Protein AF-A0A1M5E071-F1 (afdb_monomer_lite)

Sequence (212 aa):
MTIYAINSLFKKEFDKSVRIEPLKEEYVRMDYSRAICDKVVLVDEDDGKKKYHIEFQTLNDRAIVIRMIDYGFGIVIDGFDYNNFPKDSEITIEFPSQIVIFLKKGPSIPNELRLNIKMPYTGEKIEYKVPTFKTWEHGLEYYKREELYIMFPLKVIDISEYIEKIKSGKINEEEKKKRLEEAKKELIFLIEEIIEELNKKAIAAVSTYNNV

Structure (mmCIF, N/CA/C/O backbone):
data_AF-A0A1M5E071-F1
#
_entry.id   AF-A0A1M5E071-F1
#
loop_
_atom_site.group_PDB
_atom_site.id
_atom_site.type_symbol
_atom_site.label_atom_id
_atom_site.label_alt_id
_atom_site.label_comp_id
_atom_site.label_asym_id
_atom_site.label_entity_id
_atom_site.label_seq_id
_atom_site.pdbx_PDB_ins_code
_atom_site.Cartn_x
_atom_site.Cartn_y
_atom_site.Cartn_z
_atom_site.occupancy
_atom_site.B_iso_or_equiv
_atom_site.auth_seq_id
_atom_site.auth_comp_id
_atom_site.auth_asym_id
_atom_site.auth_atom_id
_atom_site.pdbx_PDB_model_num
ATOM 1 N N . MET A 1 1 ? 8.200 -5.720 4.036 1.00 75.94 1 MET A N 1
ATOM 2 C CA . MET A 1 1 ? 7.080 -6.096 3.148 1.00 75.94 1 MET A CA 1
ATOM 3 C C . MET A 1 1 ? 7.168 -7.594 2.915 1.00 75.94 1 MET A C 1
ATOM 5 O O . MET A 1 1 ? 8.285 -8.083 2.809 1.00 75.94 1 MET A O 1
ATOM 9 N N . THR A 1 2 ? 6.051 -8.317 2.915 1.00 86.94 2 THR A N 1
ATOM 10 C CA . THR A 1 2 ? 6.020 -9.777 2.702 1.00 86.94 2 THR A CA 1
ATOM 11 C C . THR A 1 2 ? 5.549 -10.104 1.288 1.00 86.94 2 THR A C 1
ATOM 13 O O . THR A 1 2 ? 4.889 -9.278 0.659 1.00 86.94 2 THR A O 1
ATOM 16 N N . ILE A 1 3 ? 5.826 -11.321 0.811 1.00 90.81 3 ILE A N 1
ATOM 17 C CA . ILE A 1 3 ? 5.345 -11.785 -0.500 1.00 90.81 3 ILE A CA 1
ATOM 18 C C . ILE A 1 3 ? 3.823 -11.850 -0.566 1.00 90.81 3 ILE A C 1
ATOM 20 O O . ILE A 1 3 ? 3.234 -11.439 -1.554 1.00 90.81 3 ILE A O 1
ATOM 24 N N . TYR A 1 4 ? 3.182 -12.193 0.548 1.00 90.25 4 TYR A N 1
ATOM 25 C CA . TYR A 1 4 ? 1.735 -12.114 0.725 1.00 90.25 4 TYR A CA 1
ATOM 26 C C . TYR A 1 4 ? 1.164 -10.726 0.441 1.00 90.25 4 TYR A C 1
ATOM 28 O O . TYR A 1 4 ? 0.180 -10.581 -0.281 1.00 90.25 4 TYR A O 1
ATOM 36 N N . ALA A 1 5 ? 1.813 -9.689 0.977 1.00 91.31 5 ALA A N 1
ATOM 37 C CA . ALA A 1 5 ? 1.369 -8.326 0.757 1.00 91.31 5 ALA A CA 1
ATOM 38 C C . ALA A 1 5 ? 1.553 -7.906 -0.705 1.00 91.31 5 ALA A C 1
ATOM 40 O O . ALA A 1 5 ? 0.674 -7.245 -1.250 1.00 91.31 5 ALA A O 1
ATOM 41 N N . ILE A 1 6 ? 2.641 -8.334 -1.354 1.00 94.44 6 ILE A N 1
ATOM 42 C CA . ILE A 1 6 ? 2.838 -8.105 -2.790 1.00 94.44 6 ILE A CA 1
ATOM 43 C C . ILE A 1 6 ? 1.751 -8.812 -3.607 1.00 94.44 6 ILE A C 1
ATOM 45 O O . ILE A 1 6 ? 1.080 -8.162 -4.406 1.00 94.44 6 ILE A O 1
ATOM 49 N N . ASN A 1 7 ? 1.512 -10.099 -3.350 1.00 93.62 7 ASN A N 1
ATOM 50 C CA . ASN A 1 7 ? 0.479 -10.887 -4.016 1.00 93.62 7 ASN A CA 1
ATOM 51 C C . ASN A 1 7 ? -0.899 -10.230 -3.914 1.00 93.62 7 ASN A C 1
ATOM 53 O O . ASN A 1 7 ? -1.552 -9.990 -4.931 1.00 93.62 7 ASN A O 1
ATOM 57 N N . SER A 1 8 ? -1.321 -9.843 -2.710 1.00 93.00 8 SER A N 1
ATOM 58 C CA . SER A 1 8 ? -2.658 -9.274 -2.536 1.00 93.00 8 SER A CA 1
ATOM 59 C C . SER A 1 8 ? -2.799 -7.840 -3.070 1.00 93.00 8 SER A C 1
ATOM 61 O O . SER A 1 8 ? -3.827 -7.517 -3.683 1.00 93.00 8 SER A O 1
ATOM 63 N N . LEU A 1 9 ? -1.789 -6.977 -2.881 1.00 94.94 9 LEU A N 1
ATOM 64 C CA . LEU A 1 9 ? -1.837 -5.579 -3.337 1.00 94.94 9 LEU A CA 1
ATOM 65 C C . LEU A 1 9 ? -1.716 -5.463 -4.858 1.00 94.94 9 LEU A C 1
ATOM 67 O O . LEU A 1 9 ? -2.460 -4.698 -5.468 1.00 94.94 9 LEU A O 1
ATOM 71 N N . PHE A 1 10 ? -0.824 -6.240 -5.471 1.00 95.12 10 PHE A N 1
ATOM 72 C CA . PHE A 1 10 ? -0.527 -6.162 -6.904 1.00 95.12 10 PHE A CA 1
ATOM 73 C C . PHE A 1 10 ? -1.205 -7.253 -7.737 1.00 95.12 10 PHE A C 1
ATOM 75 O O . PHE A 1 10 ? -0.964 -7.327 -8.939 1.00 95.12 10 PHE A O 1
ATOM 82 N N . LYS A 1 11 ? -2.064 -8.075 -7.117 1.00 93.62 11 LYS A N 1
ATOM 83 C CA . LYS A 1 11 ? -2.792 -9.181 -7.767 1.00 93.62 11 LYS A CA 1
ATOM 84 C C . LYS A 1 11 ? -1.838 -10.157 -8.461 1.00 93.62 11 LYS A C 1
ATOM 86 O O . LYS A 1 11 ? -1.971 -10.450 -9.645 1.00 93.62 11 LYS A O 1
ATOM 91 N N . LYS A 1 12 ? -0.853 -10.621 -7.691 1.00 93.62 12 LYS A N 1
ATOM 92 C CA . LYS A 1 12 ? 0.159 -11.610 -8.085 1.00 93.62 12 LYS A CA 1
ATOM 93 C C . LYS A 1 12 ? -0.040 -12.910 -7.306 1.00 93.62 12 LYS A C 1
ATOM 95 O O . LYS A 1 12 ? -0.707 -12.920 -6.274 1.00 93.62 12 LYS A O 1
ATOM 100 N N . GLU A 1 13 ? 0.561 -13.988 -7.794 1.00 92.56 13 GLU A N 1
ATOM 101 C CA . GLU A 1 13 ? 0.459 -15.337 -7.218 1.00 92.56 13 GLU A CA 1
ATOM 102 C C . GLU A 1 13 ? 1.850 -15.962 -7.034 1.00 92.56 13 GLU A C 1
ATOM 104 O O . GLU A 1 13 ? 2.080 -17.125 -7.348 1.00 92.56 13 GLU A O 1
ATOM 109 N N . PHE A 1 14 ? 2.812 -15.171 -6.553 1.00 92.81 14 PHE A N 1
ATOM 110 C CA . PHE A 1 14 ? 4.166 -15.657 -6.304 1.00 92.81 14 PHE A CA 1
ATOM 111 C C . PHE A 1 14 ? 4.195 -16.730 -5.218 1.00 92.81 14 PHE A C 1
ATOM 113 O O . PHE A 1 14 ? 3.468 -16.632 -4.222 1.00 92.81 14 PHE A O 1
ATOM 120 N N . ASP A 1 15 ? 5.098 -17.700 -5.376 1.00 90.75 15 ASP A N 1
ATOM 121 C CA . ASP A 1 15 ? 5.364 -18.694 -4.342 1.00 90.75 15 ASP A CA 1
ATOM 122 C C . ASP A 1 15 ? 5.898 -18.031 -3.060 1.00 90.75 15 ASP A C 1
ATOM 124 O O . ASP A 1 15 ? 6.585 -17.005 -3.080 1.00 90.75 15 ASP A O 1
ATOM 128 N N . LYS A 1 16 ? 5.601 -18.646 -1.913 1.00 85.06 16 LYS A N 1
ATOM 129 C CA . LYS A 1 16 ? 6.029 -18.179 -0.591 1.00 85.06 16 LYS A CA 1
ATOM 130 C C . LYS A 1 16 ? 7.558 -18.149 -0.441 1.00 85.06 16 LYS A C 1
ATOM 132 O O . LYS A 1 16 ? 8.052 -17.399 0.402 1.00 85.06 16 LYS A O 1
ATOM 137 N N . SER A 1 17 ? 8.293 -18.939 -1.229 1.00 86.50 17 SER A N 1
ATOM 138 C CA . SER A 1 17 ? 9.757 -18.987 -1.241 1.00 86.50 17 SER A CA 1
ATOM 139 C C . SER A 1 17 ? 10.410 -17.907 -2.102 1.00 86.50 17 SER A C 1
ATOM 141 O O . SER A 1 17 ? 11.637 -17.789 -2.076 1.00 86.50 17 SER A O 1
ATOM 143 N N . VAL A 1 18 ? 9.636 -17.145 -2.886 1.00 92.38 18 VAL A N 1
ATOM 144 C CA . VAL A 1 18 ? 10.190 -16.097 -3.750 1.00 92.38 18 VAL A CA 1
ATOM 145 C C . VAL A 1 18 ? 10.929 -15.062 -2.906 1.00 92.38 18 VAL A C 1
ATOM 147 O O . VAL A 1 18 ? 10.436 -14.566 -1.887 1.00 92.38 18 VAL A O 1
ATOM 150 N N . ARG A 1 19 ? 12.147 -14.734 -3.342 1.00 89.62 19 ARG A N 1
ATOM 151 C CA . ARG A 1 19 ? 13.001 -13.778 -2.648 1.00 89.62 19 ARG A CA 1
ATOM 152 C C . ARG A 1 19 ? 12.474 -12.360 -2.848 1.00 89.62 19 ARG A C 1
ATOM 154 O O . ARG A 1 19 ? 12.207 -11.928 -3.966 1.00 89.62 19 ARG A O 1
ATOM 161 N N . ILE A 1 20 ? 12.402 -11.625 -1.740 1.00 92.88 20 ILE A N 1
ATOM 162 C CA . ILE A 1 20 ? 12.129 -10.189 -1.721 1.00 92.88 20 ILE A CA 1
ATOM 163 C C . ILE A 1 20 ? 13.348 -9.473 -1.171 1.00 92.88 20 ILE A C 1
ATOM 165 O O . ILE A 1 20 ? 13.792 -9.744 -0.054 1.00 92.88 20 ILE A O 1
ATOM 169 N N . GLU A 1 21 ? 13.856 -8.521 -1.938 1.00 93.25 21 GLU A N 1
ATOM 170 C CA . GLU A 1 21 ? 14.956 -7.659 -1.537 1.00 93.25 21 GLU A CA 1
ATOM 171 C C . GLU A 1 21 ? 14.442 -6.228 -1.314 1.00 93.25 21 GLU A C 1
ATOM 173 O O . GLU A 1 21 ? 13.882 -5.623 -2.230 1.00 93.25 21 GLU A O 1
ATOM 178 N N . PRO A 1 22 ? 14.584 -5.662 -0.103 1.00 91.88 22 PRO A N 1
ATOM 179 C CA . PRO A 1 22 ? 14.306 -4.250 0.128 1.00 91.88 22 PRO A CA 1
ATOM 180 C C . PRO A 1 22 ? 15.277 -3.377 -0.671 1.00 91.88 22 PRO A C 1
ATOM 182 O O . PRO A 1 22 ? 16.485 -3.595 -0.611 1.00 91.88 22 PRO A O 1
ATOM 185 N N . LEU A 1 23 ? 14.756 -2.371 -1.372 1.00 90.94 23 LEU A N 1
ATOM 186 C CA . LEU A 1 23 ? 15.573 -1.377 -2.069 1.00 90.94 23 LEU A CA 1
ATOM 187 C C . LEU A 1 23 ? 15.639 -0.066 -1.276 1.00 90.94 23 LEU A C 1
ATOM 189 O O . LEU A 1 23 ? 14.927 0.114 -0.287 1.00 90.94 23 LEU A O 1
ATOM 193 N N . LYS A 1 24 ? 16.520 0.845 -1.706 1.00 86.12 24 LYS A N 1
ATOM 194 C CA . LYS A 1 24 ? 16.603 2.198 -1.144 1.00 86.12 24 LYS A CA 1
ATOM 195 C C . LYS A 1 24 ? 15.303 2.960 -1.400 1.00 86.12 24 LYS A C 1
ATOM 197 O O . LYS A 1 24 ? 14.701 2.840 -2.462 1.00 86.12 24 LYS A O 1
ATOM 202 N N . GLU A 1 25 ? 14.910 3.743 -0.407 1.00 88.69 25 GLU A N 1
ATOM 203 C CA . GLU A 1 25 ? 13.682 4.545 -0.403 1.00 88.69 25 GLU A CA 1
ATOM 204 C C . GLU A 1 25 ? 13.970 6.037 -0.656 1.00 88.69 25 GLU A C 1
ATOM 206 O O . GLU A 1 25 ? 13.094 6.766 -1.115 1.00 88.69 25 GLU A O 1
ATOM 211 N N . GLU A 1 26 ? 15.207 6.480 -0.399 1.00 85.88 26 GLU A N 1
ATOM 212 C CA . GLU A 1 26 ? 15.707 7.822 -0.709 1.00 85.88 26 GLU A CA 1
ATOM 213 C C . GLU A 1 26 ? 16.394 7.830 -2.076 1.00 85.88 26 GLU A C 1
ATOM 215 O O . GLU A 1 26 ? 17.296 7.025 -2.322 1.00 85.88 26 GLU A O 1
ATOM 220 N N . TYR A 1 27 ? 16.012 8.783 -2.920 1.00 79.62 27 TYR A N 1
ATOM 221 C CA . TYR A 1 27 ? 16.633 9.021 -4.217 1.00 79.62 27 TYR A CA 1
ATOM 222 C C . TYR A 1 27 ? 16.719 10.526 -4.512 1.00 79.62 27 TYR A C 1
ATOM 224 O O . TYR A 1 27 ? 16.069 11.365 -3.873 1.00 79.62 27 TYR A O 1
ATOM 232 N N . VAL A 1 28 ? 17.572 10.879 -5.472 1.00 75.56 28 VAL A N 1
ATOM 233 C CA . VAL A 1 28 ? 17.792 12.267 -5.892 1.00 75.56 28 VAL A CA 1
ATOM 234 C C . VAL A 1 28 ? 16.926 12.552 -7.113 1.00 75.56 28 VAL A C 1
ATOM 236 O O . VAL A 1 28 ? 17.027 11.873 -8.133 1.00 75.56 28 VAL A O 1
ATOM 239 N N . ARG A 1 29 ? 16.062 13.561 -7.011 1.00 72.88 29 ARG A N 1
ATOM 240 C CA . ARG A 1 29 ? 15.244 14.038 -8.127 1.00 72.88 29 ARG A CA 1
ATOM 241 C C . ARG A 1 29 ? 16.095 14.761 -9.167 1.00 72.88 29 ARG A C 1
ATOM 243 O O . ARG A 1 29 ? 17.205 15.214 -8.895 1.00 72.88 29 ARG A O 1
ATOM 250 N N . MET A 1 30 ? 15.519 14.960 -10.352 1.00 68.00 30 MET A N 1
ATOM 251 C CA . MET A 1 30 ? 16.168 15.705 -11.439 1.00 68.00 30 MET A CA 1
ATOM 252 C C . MET A 1 30 ? 16.500 17.162 -11.072 1.00 68.00 30 MET A C 1
ATOM 254 O O . MET A 1 30 ? 17.415 17.742 -11.649 1.00 68.00 30 MET A O 1
ATOM 258 N N . ASP A 1 31 ? 15.781 17.756 -10.117 1.00 75.19 31 ASP A N 1
ATOM 259 C CA . ASP A 1 31 ? 16.042 19.103 -9.594 1.00 75.19 31 ASP A CA 1
ATOM 260 C C . ASP A 1 31 ? 17.049 19.119 -8.424 1.00 75.19 31 ASP A C 1
ATOM 262 O O . ASP A 1 31 ? 17.181 20.130 -7.737 1.00 75.19 31 ASP A O 1
ATOM 266 N N . TYR A 1 32 ? 17.761 18.008 -8.194 1.00 76.31 32 TYR A N 1
ATOM 267 C CA . TYR A 1 32 ? 18.702 17.780 -7.089 1.00 76.31 32 TYR A CA 1
ATOM 268 C C . TYR A 1 32 ? 18.081 17.796 -5.688 1.00 76.31 32 TYR A C 1
ATOM 270 O O . TYR A 1 32 ? 18.803 17.678 -4.692 1.00 76.31 32 TYR A O 1
ATOM 278 N N . SER A 1 33 ? 16.754 17.903 -5.578 1.00 81.88 33 SER A N 1
ATOM 279 C CA . SER A 1 33 ? 16.077 17.685 -4.306 1.00 81.88 33 SER A CA 1
ATOM 280 C C . SER A 1 33 ? 16.062 16.195 -3.955 1.00 81.88 33 SER A C 1
ATOM 282 O O . SER A 1 33 ? 16.188 15.320 -4.812 1.00 81.88 33 SER A O 1
ATOM 284 N N . ARG A 1 34 ? 15.940 15.890 -2.664 1.00 82.12 34 ARG A N 1
ATOM 285 C CA . ARG A 1 34 ? 15.795 14.512 -2.187 1.00 82.12 34 ARG A CA 1
ATOM 286 C C . ARG A 1 34 ? 14.324 14.173 -2.092 1.00 82.12 34 ARG A C 1
ATOM 288 O O . ARG A 1 34 ? 13.537 14.969 -1.575 1.00 82.12 34 ARG A O 1
ATOM 295 N N . ALA A 1 35 ? 13.979 12.979 -2.535 1.00 81.00 35 ALA A N 1
ATOM 296 C CA . ALA A 1 35 ? 12.672 12.403 -2.311 1.00 81.00 35 ALA A CA 1
ATOM 297 C C . ALA A 1 35 ? 12.817 11.083 -1.569 1.00 81.00 35 ALA A C 1
ATOM 299 O O . ALA A 1 35 ? 13.769 10.335 -1.777 1.00 81.00 35 ALA A O 1
ATOM 300 N N . ILE A 1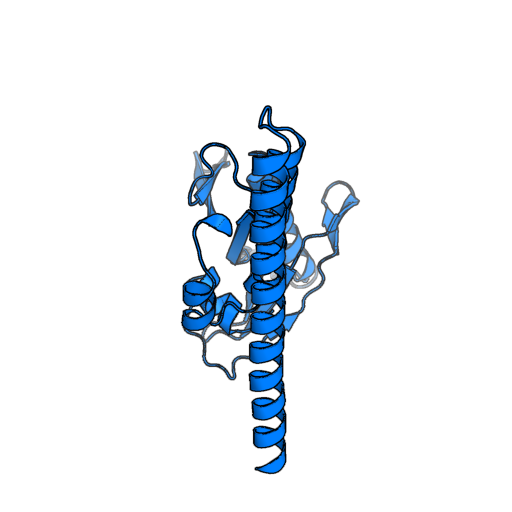 36 ? 11.873 10.846 -0.668 1.00 84.81 36 ILE A N 1
ATOM 301 C CA . ILE A 1 36 ? 11.764 9.617 0.100 1.00 84.81 36 ILE A CA 1
ATOM 302 C C . ILE A 1 36 ? 10.386 9.062 -0.226 1.00 84.81 36 ILE A C 1
ATOM 304 O O . ILE A 1 36 ? 9.382 9.754 -0.042 1.00 84.81 36 ILE A O 1
ATOM 308 N N . CYS A 1 37 ? 10.365 7.855 -0.771 1.00 89.69 37 CYS A N 1
ATOM 309 C CA . CYS A 1 37 ? 9.149 7.075 -0.953 1.00 89.69 37 CYS A CA 1
ATOM 310 C C . CYS A 1 37 ? 8.972 6.104 0.215 1.00 89.69 37 CYS A C 1
ATOM 312 O O . CYS A 1 37 ? 9.926 5.837 0.946 1.00 89.69 37 CYS A O 1
ATOM 314 N N . ASP A 1 38 ? 7.766 5.574 0.407 1.00 92.00 38 ASP A N 1
ATOM 315 C CA . ASP A 1 38 ? 7.517 4.765 1.601 1.00 92.00 38 ASP A CA 1
ATOM 316 C C . ASP A 1 38 ? 8.102 3.356 1.517 1.00 92.00 38 ASP A C 1
ATOM 318 O O . ASP A 1 38 ? 8.761 2.898 2.455 1.00 92.00 38 ASP A O 1
ATOM 322 N N . LYS A 1 39 ? 7.846 2.618 0.425 1.00 94.00 39 LYS A N 1
ATOM 323 C CA . LYS A 1 39 ? 8.433 1.284 0.285 1.00 94.00 39 LYS A CA 1
ATOM 324 C C . LYS A 1 39 ? 8.724 0.862 -1.139 1.00 94.00 39 LYS A C 1
ATOM 326 O O . LYS A 1 39 ? 7.823 0.802 -1.970 1.00 94.00 39 LYS A O 1
ATOM 331 N N . VAL A 1 40 ? 9.955 0.403 -1.360 1.00 94.31 40 VAL A N 1
ATOM 332 C CA . VAL A 1 40 ? 10.383 -0.232 -2.610 1.00 94.31 40 VAL A CA 1
ATOM 333 C C . VAL A 1 40 ? 10.968 -1.611 -2.330 1.00 94.31 40 VAL A C 1
ATOM 335 O O . VAL A 1 40 ? 11.762 -1.795 -1.402 1.00 94.31 40 VAL A O 1
ATOM 338 N N . VAL A 1 41 ? 10.570 -2.597 -3.131 1.00 94.75 41 VAL A N 1
ATOM 339 C CA . VAL A 1 41 ? 11.148 -3.944 -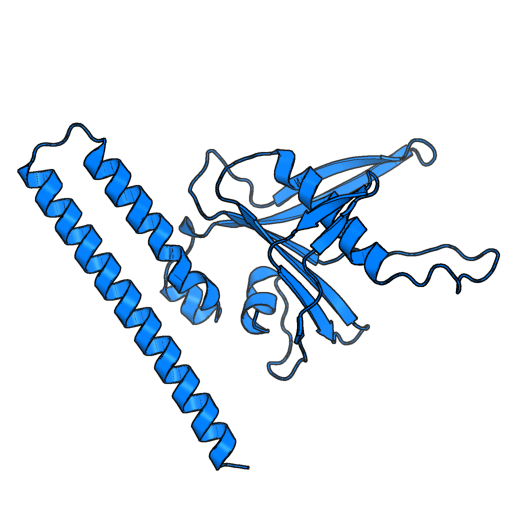3.097 1.00 94.75 41 VAL A CA 1
ATOM 340 C C . VAL A 1 41 ? 11.416 -4.472 -4.499 1.00 94.75 41 VAL A C 1
ATOM 342 O O . VAL A 1 41 ? 10.736 -4.103 -5.454 1.00 94.75 41 VAL A O 1
ATOM 345 N N . LEU A 1 42 ? 12.398 -5.357 -4.602 1.00 94.38 42 LEU A N 1
ATOM 346 C CA . LEU A 1 42 ? 12.699 -6.156 -5.778 1.00 94.38 42 LEU A CA 1
ATOM 347 C C . LEU A 1 42 ? 12.223 -7.589 -5.531 1.00 94.38 42 LEU A C 1
ATOM 349 O O . LEU A 1 42 ? 12.488 -8.147 -4.463 1.00 94.38 42 LEU A O 1
ATOM 353 N N . VAL A 1 43 ? 11.513 -8.161 -6.497 1.00 95.00 43 VAL A N 1
ATOM 354 C CA . VAL A 1 43 ? 10.971 -9.523 -6.444 1.00 95.00 43 VAL A CA 1
ATOM 355 C C . VAL A 1 43 ? 11.508 -10.299 -7.641 1.00 95.00 43 VAL A C 1
ATOM 357 O O . VAL A 1 43 ? 11.493 -9.782 -8.759 1.00 95.00 43 VAL A O 1
ATOM 360 N N . ASP A 1 44 ? 12.002 -11.512 -7.401 1.00 91.88 44 ASP A N 1
ATOM 361 C CA . ASP A 1 44 ? 12.446 -12.418 -8.463 1.00 91.88 44 ASP A CA 1
ATOM 362 C C . ASP A 1 44 ? 11.203 -13.060 -9.125 1.00 91.88 44 ASP A C 1
ATOM 364 O O . ASP A 1 44 ? 10.512 -13.861 -8.497 1.00 91.88 44 ASP A O 1
ATOM 368 N N . GLU A 1 45 ? 10.892 -12.681 -10.369 1.00 88.12 45 GLU A N 1
ATOM 369 C CA . GLU A 1 45 ? 9.839 -13.279 -11.208 1.00 88.12 45 GLU A CA 1
ATOM 370 C C . GLU A 1 45 ? 10.449 -14.204 -12.278 1.00 88.12 45 GLU A C 1
ATOM 372 O O . GLU A 1 45 ? 11.654 -14.166 -12.540 1.00 88.12 45 GLU A O 1
ATOM 377 N N . ASP A 1 46 ? 9.609 -15.016 -12.931 1.00 84.19 46 ASP A N 1
ATOM 378 C CA . ASP A 1 46 ? 10.034 -15.960 -13.979 1.00 84.19 46 ASP A CA 1
ATOM 379 C C . ASP A 1 46 ? 10.737 -15.272 -15.165 1.00 84.19 46 ASP A C 1
ATOM 381 O O . ASP A 1 46 ? 11.622 -15.853 -15.794 1.00 84.19 46 ASP A O 1
ATOM 385 N N . ASP A 1 47 ? 10.357 -14.028 -15.469 1.00 83.75 47 ASP A N 1
ATOM 386 C CA . ASP A 1 47 ? 10.898 -13.215 -16.563 1.00 83.75 47 ASP A CA 1
ATOM 387 C C . ASP A 1 47 ? 11.979 -12.216 -16.114 1.00 83.75 47 ASP A C 1
ATOM 389 O O . ASP A 1 47 ? 12.461 -11.415 -16.918 1.00 83.75 47 ASP A O 1
ATOM 393 N N . GLY A 1 48 ? 12.407 -12.289 -14.852 1.00 86.69 48 GLY A N 1
ATOM 394 C CA . GLY A 1 48 ? 13.459 -11.450 -14.294 1.00 86.69 48 GLY A CA 1
ATOM 395 C C . GLY A 1 48 ? 13.044 -10.751 -13.006 1.00 86.69 48 GLY A C 1
ATOM 396 O O . GLY A 1 48 ? 12.034 -11.052 -12.381 1.00 86.69 48 GLY A O 1
ATOM 397 N N . LYS A 1 49 ? 13.868 -9.802 -12.562 1.00 90.50 49 LYS A N 1
ATOM 398 C CA . LYS A 1 49 ? 13.619 -9.098 -11.304 1.00 90.50 49 LYS A CA 1
ATOM 399 C C . LYS A 1 49 ? 12.756 -7.867 -11.533 1.00 90.50 49 LYS A C 1
ATOM 401 O O . LYS A 1 49 ? 13.196 -6.941 -12.213 1.00 90.50 49 LYS A O 1
ATOM 406 N N . LYS A 1 50 ? 11.589 -7.804 -10.892 1.00 92.88 50 LYS A N 1
ATOM 407 C CA . LYS A 1 50 ? 10.680 -6.655 -10.995 1.00 92.88 50 LYS A CA 1
ATOM 408 C C . LYS A 1 50 ? 10.624 -5.839 -9.719 1.00 92.88 50 LYS A C 1
ATOM 410 O O . LYS A 1 50 ? 10.685 -6.358 -8.603 1.00 92.88 50 LYS A O 1
ATOM 415 N N . LYS A 1 51 ? 10.512 -4.525 -9.896 1.00 94.19 51 LYS A N 1
ATOM 416 C CA . LYS A 1 51 ? 10.433 -3.557 -8.801 1.00 94.19 51 LYS A CA 1
ATOM 417 C C . LYS A 1 51 ? 8.973 -3.273 -8.458 1.00 94.19 51 LYS A C 1
ATOM 419 O O . LYS A 1 51 ? 8.147 -3.053 -9.342 1.00 94.19 51 LYS A O 1
ATOM 424 N N . TYR A 1 52 ? 8.683 -3.219 -7.167 1.00 96.25 52 TYR A N 1
ATOM 425 C CA . TYR A 1 52 ? 7.373 -2.913 -6.610 1.00 96.25 52 TYR A CA 1
ATOM 426 C C . TYR A 1 52 ? 7.476 -1.727 -5.665 1.00 96.25 52 TYR A C 1
ATOM 428 O O . TYR A 1 52 ? 8.383 -1.673 -4.834 1.00 96.25 52 TYR A O 1
ATOM 436 N N . HIS A 1 53 ? 6.534 -0.798 -5.777 1.00 96.19 53 HIS A N 1
ATOM 437 C CA . HIS A 1 53 ? 6.509 0.441 -5.014 1.00 96.19 53 HIS A CA 1
ATOM 438 C C . HIS A 1 53 ? 5.152 0.652 -4.339 1.00 96.19 53 HIS A C 1
ATOM 440 O O . HIS A 1 53 ? 4.105 0.610 -4.985 1.00 96.19 53 HIS A O 1
ATOM 446 N N . ILE A 1 54 ? 5.175 0.898 -3.035 1.00 95.88 54 ILE A N 1
ATOM 447 C CA . ILE A 1 54 ? 4.000 1.199 -2.223 1.00 95.88 54 ILE A CA 1
ATOM 448 C C . ILE A 1 54 ? 4.202 2.577 -1.607 1.00 95.88 54 ILE A C 1
ATOM 450 O O . ILE A 1 54 ? 5.220 2.807 -0.961 1.00 95.88 54 ILE A O 1
ATOM 454 N N . GLU A 1 55 ? 3.203 3.439 -1.767 1.00 95.38 55 GLU A N 1
ATOM 455 C CA . GLU A 1 55 ? 3.147 4.766 -1.153 1.00 95.38 55 GLU A CA 1
ATOM 456 C C . GLU A 1 55 ? 1.884 4.874 -0.292 1.00 95.38 55 GLU A C 1
ATOM 458 O O . GLU A 1 55 ? 0.782 4.547 -0.736 1.00 95.38 55 GLU A O 1
ATOM 463 N N . PHE A 1 56 ? 2.022 5.337 0.940 1.00 93.25 56 PHE A N 1
ATOM 464 C CA . PHE A 1 56 ? 0.932 5.635 1.853 1.00 93.25 56 PHE A CA 1
ATOM 465 C C . PHE A 1 56 ? 0.508 7.094 1.720 1.00 93.25 56 PHE A C 1
ATOM 467 O O . PHE A 1 56 ? 1.310 8.019 1.638 1.00 93.25 56 PHE A O 1
ATOM 474 N N . GLN A 1 57 ? -0.799 7.321 1.764 1.00 91.31 57 GLN A N 1
ATOM 475 C CA . GLN A 1 57 ? -1.365 8.651 1.629 1.00 91.31 57 GLN A CA 1
ATOM 476 C C . GLN A 1 57 ? -2.457 8.890 2.673 1.00 91.31 57 GLN A C 1
ATOM 478 O O . GLN A 1 57 ? -3.432 8.145 2.787 1.00 91.31 57 GLN A O 1
ATOM 483 N N . THR A 1 58 ? -2.316 9.973 3.437 1.00 84.19 58 THR A N 1
ATOM 484 C CA . THR A 1 58 ? -3.315 10.396 4.432 1.00 84.19 58 THR A CA 1
ATOM 485 C C . THR A 1 58 ? -4.293 11.429 3.878 1.00 84.19 58 THR A C 1
ATOM 487 O O . THR A 1 58 ? -5.479 11.370 4.182 1.00 84.19 58 THR A O 1
ATOM 490 N N . LEU A 1 59 ? -3.838 12.378 3.057 1.00 78.62 59 LEU A N 1
ATOM 491 C CA . LEU A 1 59 ? -4.695 13.413 2.468 1.00 78.62 59 LEU A CA 1
ATOM 492 C C . LEU A 1 59 ? -5.157 13.003 1.069 1.00 78.62 59 LEU A C 1
ATOM 494 O O . LEU A 1 59 ? -4.375 12.470 0.294 1.00 78.62 59 LEU A O 1
ATOM 498 N N . ASN A 1 60 ? -6.395 13.299 0.681 1.00 72.69 60 ASN A N 1
ATOM 499 C CA . ASN A 1 60 ? -6.821 13.091 -0.706 1.00 72.69 60 ASN A CA 1
ATOM 500 C C . ASN A 1 60 ? -6.267 14.195 -1.627 1.00 72.69 60 ASN A C 1
ATOM 502 O O . ASN A 1 60 ? -7.002 15.069 -2.088 1.00 72.69 60 ASN A O 1
ATOM 506 N N . ASP A 1 61 ? -4.954 14.178 -1.838 1.00 78.56 61 ASP A N 1
ATOM 507 C CA . ASP A 1 61 ? -4.251 15.068 -2.749 1.00 78.56 61 ASP A CA 1
ATOM 508 C C . ASP A 1 61 ? -4.149 14.407 -4.125 1.00 78.56 61 ASP A C 1
ATOM 510 O O . ASP A 1 61 ? -3.461 13.403 -4.299 1.00 78.56 61 ASP A O 1
ATOM 514 N N . ARG A 1 62 ? -4.823 14.986 -5.123 1.00 72.44 62 ARG A N 1
ATOM 515 C CA . ARG A 1 62 ? -4.801 14.484 -6.506 1.00 72.44 62 ARG A CA 1
ATOM 516 C C . ARG A 1 62 ? -3.418 14.585 -7.153 1.00 72.44 62 ARG A C 1
ATOM 518 O O . ARG A 1 62 ? -3.173 13.876 -8.127 1.00 72.44 62 ARG A O 1
ATOM 525 N N . ALA A 1 63 ? -2.514 15.409 -6.619 1.00 85.81 63 ALA A N 1
ATOM 526 C CA . ALA A 1 63 ? -1.137 15.501 -7.095 1.00 85.81 63 ALA A CA 1
ATOM 527 C C . ALA A 1 63 ? -0.293 14.263 -6.744 1.00 85.81 63 ALA A C 1
ATOM 529 O O . ALA A 1 63 ? 0.805 14.115 -7.277 1.00 85.81 63 ALA A O 1
ATOM 530 N N . ILE A 1 64 ? -0.801 13.333 -5.921 1.00 90.81 64 ILE A N 1
ATOM 531 C CA . ILE A 1 64 ? -0.110 12.073 -5.610 1.00 90.81 64 ILE A CA 1
ATOM 532 C C . ILE A 1 64 ? 0.319 11.316 -6.873 1.00 90.81 64 ILE A C 1
ATOM 534 O O . ILE A 1 64 ? 1.423 10.796 -6.909 1.00 90.81 64 ILE A O 1
ATOM 538 N N . VAL A 1 65 ? -0.479 11.321 -7.950 1.00 93.62 65 VAL A N 1
ATOM 539 C CA . VAL A 1 65 ? -0.118 10.626 -9.200 1.00 93.62 65 VAL A CA 1
ATOM 540 C C . VAL A 1 65 ? 1.132 11.214 -9.867 1.00 93.62 65 VAL A C 1
ATOM 542 O O . VAL A 1 65 ? 1.877 10.483 -10.513 1.00 93.62 65 VAL A O 1
ATOM 545 N N . ILE A 1 66 ? 1.390 12.514 -9.674 1.00 92.12 66 ILE A N 1
ATOM 546 C CA . ILE A 1 66 ? 2.602 13.188 -10.157 1.00 92.12 66 ILE A CA 1
ATOM 547 C C . ILE A 1 66 ? 3.811 12.725 -9.338 1.00 92.12 66 ILE A C 1
ATOM 549 O O . ILE A 1 66 ? 4.868 12.461 -9.902 1.00 92.12 66 ILE A O 1
ATOM 553 N N . ARG A 1 67 ? 3.646 12.558 -8.018 1.00 90.88 67 ARG A N 1
ATOM 554 C CA . A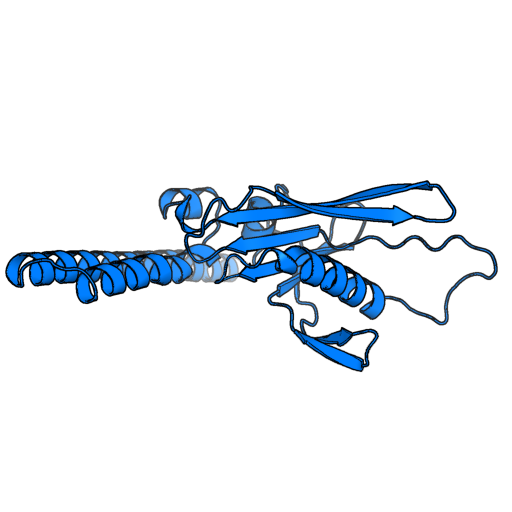RG A 1 67 ? 4.685 11.945 -7.180 1.00 90.88 67 ARG A CA 1
ATOM 555 C C . ARG A 1 67 ? 4.944 10.503 -7.601 1.00 90.88 67 ARG A C 1
ATOM 557 O O . ARG A 1 67 ? 6.088 10.150 -7.818 1.00 90.88 67 ARG A O 1
ATOM 564 N N . MET A 1 68 ? 3.908 9.698 -7.828 1.00 94.50 68 MET A N 1
ATOM 565 C CA . MET A 1 68 ? 4.082 8.293 -8.216 1.00 94.5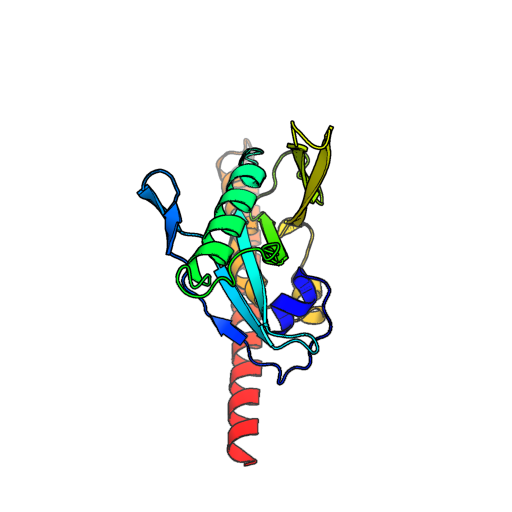0 68 MET A CA 1
ATOM 566 C C . MET A 1 68 ? 4.917 8.121 -9.491 1.00 94.50 68 MET A C 1
ATOM 568 O O . MET A 1 68 ? 5.803 7.265 -9.515 1.00 94.50 68 MET A O 1
ATOM 572 N N . ILE A 1 69 ? 4.689 8.949 -10.518 1.00 93.56 69 ILE A N 1
ATOM 573 C CA . ILE A 1 69 ? 5.496 8.881 -11.742 1.00 93.56 69 ILE A CA 1
ATOM 574 C C . ILE A 1 69 ? 6.937 9.362 -11.522 1.00 93.56 69 ILE A C 1
ATOM 576 O O . ILE A 1 69 ? 7.861 8.720 -12.014 1.00 93.56 69 ILE A O 1
ATOM 580 N N . ASP A 1 70 ? 7.144 10.431 -10.747 1.00 91.25 70 ASP A N 1
ATOM 581 C CA . ASP A 1 70 ? 8.480 10.915 -10.362 1.00 91.25 70 ASP A CA 1
ATOM 582 C C . ASP A 1 70 ? 9.261 9.841 -9.588 1.00 91.25 70 ASP A C 1
ATOM 584 O O . ASP A 1 70 ? 10.412 9.539 -9.898 1.00 91.25 70 ASP A O 1
ATOM 588 N N . TYR A 1 71 ? 8.590 9.186 -8.641 1.00 92.00 71 TYR A N 1
ATOM 589 C CA . TYR A 1 71 ? 9.139 8.104 -7.829 1.00 92.00 71 TYR A CA 1
ATOM 590 C C . TYR A 1 71 ? 9.501 6.918 -8.725 1.00 92.00 71 TYR A C 1
ATOM 592 O O . TYR A 1 71 ? 10.578 6.343 -8.597 1.00 92.00 71 TYR A O 1
ATOM 600 N N . GLY A 1 72 ? 8.630 6.579 -9.682 1.00 92.38 72 GLY A N 1
ATOM 601 C CA . GLY A 1 72 ? 8.879 5.513 -10.647 1.00 92.38 72 GLY A CA 1
ATOM 602 C C . GLY A 1 72 ? 10.134 5.758 -11.486 1.00 92.38 72 GLY A C 1
ATOM 603 O O . GLY A 1 72 ? 10.960 4.855 -11.605 1.00 92.38 72 GLY A O 1
ATOM 604 N N . PHE A 1 73 ? 10.332 6.983 -11.985 1.00 90.00 73 PHE A N 1
ATOM 605 C CA . PHE A 1 73 ? 11.560 7.346 -12.699 1.00 90.00 73 PHE A CA 1
ATOM 606 C C . PHE A 1 73 ? 12.800 7.261 -11.809 1.00 90.00 73 PHE A C 1
ATOM 608 O O . PHE A 1 73 ? 13.787 6.664 -12.233 1.00 90.00 73 PHE A O 1
ATOM 615 N N . GLY A 1 74 ? 12.748 7.792 -10.582 1.00 87.50 74 GLY A N 1
ATOM 616 C CA . GLY A 1 74 ? 13.858 7.689 -9.627 1.00 87.50 74 GLY A CA 1
ATOM 617 C C . GLY A 1 74 ? 14.256 6.234 -9.358 1.00 87.50 74 GLY A C 1
ATOM 618 O O . GLY A 1 74 ? 15.419 5.864 -9.504 1.00 87.50 74 GLY A O 1
ATOM 619 N N . ILE A 1 75 ? 13.268 5.373 -9.095 1.00 88.75 75 ILE A N 1
ATOM 620 C CA . ILE A 1 75 ? 13.459 3.935 -8.851 1.00 88.75 75 ILE A CA 1
ATOM 621 C C . ILE A 1 75 ? 14.110 3.225 -10.047 1.00 88.75 75 ILE A C 1
ATOM 623 O O . ILE A 1 75 ? 14.918 2.307 -9.863 1.00 88.75 75 ILE A O 1
ATOM 627 N N . VAL A 1 76 ? 13.747 3.593 -11.277 1.00 87.38 76 VAL A N 1
ATOM 628 C CA . VAL A 1 76 ? 14.384 3.048 -12.483 1.00 87.38 76 VAL A CA 1
ATOM 629 C C . VAL A 1 76 ? 15.826 3.529 -12.582 1.00 87.38 76 VAL A C 1
ATOM 631 O O . VAL A 1 76 ? 16.727 2.698 -12.705 1.00 87.38 76 VAL A O 1
ATOM 634 N N . ILE A 1 77 ? 16.019 4.849 -12.547 1.00 81.19 77 ILE A N 1
ATOM 635 C CA . ILE A 1 77 ? 17.290 5.527 -12.818 1.00 81.19 77 ILE A CA 1
ATOM 636 C C . ILE A 1 77 ? 18.381 5.072 -11.852 1.00 81.19 77 ILE A C 1
ATOM 638 O O . ILE A 1 77 ? 19.502 4.823 -12.289 1.00 81.19 77 ILE A O 1
ATOM 642 N N . ASP A 1 78 ? 18.051 4.882 -10.576 1.00 77.31 78 ASP A N 1
ATOM 643 C CA . ASP A 1 78 ? 19.002 4.411 -9.564 1.00 77.31 78 ASP A CA 1
ATOM 644 C C . ASP A 1 78 ? 19.604 3.031 -9.885 1.00 77.31 78 ASP A C 1
ATOM 646 O O . ASP A 1 78 ? 20.671 2.683 -9.380 1.00 77.31 78 ASP A O 1
ATOM 650 N N . GLY A 1 79 ? 18.935 2.227 -10.719 1.00 71.50 79 GLY A N 1
ATOM 651 C CA . GLY A 1 79 ? 19.436 0.929 -11.177 1.00 71.50 79 GLY A CA 1
ATOM 652 C C . GLY A 1 79 ? 20.106 0.951 -12.551 1.00 71.50 79 GLY A C 1
ATOM 653 O O . GLY A 1 79 ? 20.457 -0.114 -13.053 1.00 71.50 79 GLY A O 1
ATOM 654 N N . PHE A 1 80 ? 20.229 2.117 -13.185 1.00 73.69 80 PHE A N 1
ATOM 655 C CA . PHE A 1 80 ? 20.670 2.242 -14.570 1.00 73.69 80 PHE A CA 1
ATOM 656 C C . PHE A 1 80 ? 22.187 2.481 -14.643 1.00 73.69 80 PHE A C 1
ATOM 658 O O . PHE A 1 80 ? 22.698 3.466 -14.110 1.00 73.69 80 PHE A O 1
ATOM 665 N N . ASP A 1 81 ? 22.925 1.583 -15.305 1.00 73.50 81 ASP A N 1
ATOM 666 C CA . ASP A 1 81 ? 24.361 1.768 -15.547 1.00 73.50 81 ASP A CA 1
ATOM 667 C C . ASP A 1 81 ? 24.575 2.645 -16.781 1.00 73.50 81 ASP A C 1
ATOM 669 O O . ASP A 1 81 ? 24.543 2.182 -17.924 1.00 73.50 81 ASP A O 1
ATOM 673 N N . TYR A 1 82 ? 24.816 3.931 -16.533 1.00 71.06 82 TYR A N 1
ATOM 674 C CA . TYR A 1 82 ? 24.965 4.927 -17.585 1.00 71.06 82 TYR A CA 1
ATOM 675 C C . TYR A 1 82 ? 26.166 4.709 -18.517 1.00 71.06 82 TYR A C 1
ATOM 677 O O . TYR A 1 82 ? 26.229 5.325 -19.582 1.00 71.06 82 TYR A O 1
ATOM 685 N N . ASN A 1 83 ? 27.117 3.850 -18.139 1.00 71.38 83 ASN A N 1
ATOM 686 C CA . ASN A 1 83 ? 28.360 3.651 -18.883 1.00 71.38 83 ASN A CA 1
ATOM 687 C C . ASN A 1 83 ? 28.307 2.478 -19.872 1.00 71.38 83 ASN A C 1
ATOM 689 O O . ASN A 1 83 ? 29.269 2.277 -20.612 1.00 71.38 83 ASN A O 1
ATOM 693 N N . ASN A 1 84 ? 27.212 1.710 -19.896 1.00 69.44 84 ASN A N 1
ATOM 694 C CA . ASN A 1 84 ? 27.146 0.415 -20.580 1.00 69.44 84 ASN A CA 1
ATOM 695 C C . ASN A 1 84 ? 26.133 0.353 -21.734 1.00 69.44 84 ASN A C 1
ATOM 697 O O . ASN A 1 84 ? 25.712 -0.733 -22.131 1.00 69.44 84 ASN A O 1
ATOM 701 N N . PHE A 1 85 ? 25.735 1.496 -22.304 1.00 68.56 85 PHE A N 1
ATOM 702 C CA . PHE A 1 85 ? 24.845 1.486 -23.467 1.00 68.56 85 PHE A CA 1
ATOM 703 C C . PHE A 1 85 ? 25.603 1.135 -24.748 1.00 68.56 85 PHE A C 1
ATOM 705 O O . PHE A 1 85 ? 26.574 1.822 -25.092 1.00 68.56 85 PHE A O 1
ATOM 712 N N . PRO A 1 86 ? 25.149 0.118 -25.503 1.00 63.28 86 PRO A N 1
ATOM 713 C CA . PRO A 1 86 ? 25.564 -0.041 -26.885 1.00 63.28 86 PRO A CA 1
ATOM 714 C C . PRO A 1 86 ? 25.286 1.266 -27.635 1.00 63.28 86 PRO A C 1
ATOM 716 O O . PRO A 1 86 ? 24.198 1.839 -27.534 1.00 63.28 86 PRO A O 1
ATOM 719 N N . LYS A 1 87 ? 26.274 1.760 -28.385 1.00 59.78 87 LYS A N 1
ATOM 720 C CA . LYS A 1 87 ? 26.029 2.861 -29.320 1.00 59.78 87 LYS A CA 1
ATOM 721 C C . LYS A 1 87 ? 24.956 2.387 -30.307 1.00 59.78 87 LYS A C 1
ATOM 723 O O . LYS A 1 87 ? 25.088 1.300 -30.859 1.00 59.78 87 LYS A O 1
ATOM 728 N N . ASP A 1 88 ? 23.907 3.189 -30.472 1.00 65.25 88 ASP A N 1
ATOM 729 C CA . ASP A 1 88 ? 22.811 2.996 -31.435 1.00 65.25 88 ASP A CA 1
ATOM 730 C C . ASP A 1 88 ? 21.702 1.982 -31.066 1.00 65.25 88 ASP A C 1
ATOM 732 O O . ASP A 1 88 ? 20.932 1.580 -31.937 1.00 65.25 88 ASP A O 1
ATOM 736 N N . SER A 1 89 ? 21.547 1.597 -29.790 1.00 71.94 89 SER A N 1
ATOM 737 C CA . SER A 1 89 ? 20.403 0.778 -29.337 1.00 71.94 89 SER A CA 1
ATOM 738 C C . SER A 1 89 ? 19.260 1.600 -28.736 1.00 71.94 89 SER A C 1
ATOM 740 O O . SER A 1 89 ? 19.496 2.543 -27.978 1.00 71.94 89 SER A O 1
ATOM 742 N N . GLU A 1 90 ? 18.017 1.186 -28.992 1.00 79.81 90 GLU A N 1
ATOM 743 C CA . GLU A 1 90 ? 16.846 1.675 -28.258 1.00 79.81 90 GLU A CA 1
ATOM 744 C C . GLU A 1 90 ? 16.972 1.345 -26.764 1.00 79.81 90 GLU A C 1
ATOM 746 O O . GLU A 1 90 ? 17.271 0.213 -26.380 1.00 79.81 90 GLU A O 1
ATOM 751 N N . ILE A 1 91 ? 16.733 2.341 -25.910 1.00 79.06 91 ILE A N 1
ATOM 752 C CA . ILE A 1 91 ? 16.725 2.161 -24.459 1.00 79.06 91 ILE A CA 1
ATOM 753 C C . ILE A 1 91 ? 15.297 1.858 -24.019 1.00 79.06 91 ILE A C 1
ATOM 755 O O . ILE A 1 91 ? 14.417 2.712 -24.113 1.00 79.06 91 ILE A O 1
ATOM 759 N N . THR A 1 92 ? 15.082 0.651 -23.499 1.00 81.50 92 THR A N 1
ATOM 760 C CA . THR A 1 92 ? 13.826 0.284 -22.838 1.00 81.50 92 THR A CA 1
ATOM 761 C C . THR A 1 92 ? 13.997 0.348 -21.327 1.00 81.50 92 THR A C 1
ATOM 763 O O . THR A 1 92 ? 14.940 -0.202 -20.764 1.00 81.50 92 THR A O 1
ATOM 766 N N . ILE A 1 93 ? 13.058 1.028 -20.678 1.00 83.75 93 ILE A N 1
ATOM 767 C CA . ILE A 1 93 ? 12.958 1.147 -19.229 1.00 83.75 93 ILE A CA 1
ATOM 768 C C . ILE A 1 93 ? 11.670 0.458 -18.793 1.00 83.75 93 ILE A C 1
ATOM 770 O O . ILE A 1 93 ? 10.591 0.787 -19.286 1.00 83.75 93 ILE A O 1
ATOM 774 N N . GLU A 1 94 ? 11.778 -0.453 -17.832 1.00 87.44 94 GLU A N 1
ATOM 775 C CA . GLU A 1 94 ? 10.619 -1.044 -17.173 1.00 87.44 94 GLU A CA 1
ATOM 776 C C . GLU A 1 94 ? 10.299 -0.275 -15.887 1.00 87.44 94 GLU A C 1
ATOM 778 O O . GLU A 1 94 ? 11.124 -0.173 -14.977 1.00 87.44 94 GLU A O 1
ATOM 783 N N . PHE A 1 95 ? 9.094 0.292 -15.819 1.00 91.81 95 PHE A N 1
ATOM 784 C CA . PHE A 1 95 ? 8.614 1.006 -14.637 1.00 91.81 95 PHE A CA 1
ATOM 785 C C . PHE A 1 95 ? 8.280 0.035 -13.496 1.00 91.81 95 PHE A C 1
ATOM 787 O O . PHE A 1 95 ? 7.773 -1.057 -13.758 1.00 91.81 95 PHE A O 1
ATOM 794 N N . PRO A 1 96 ? 8.486 0.424 -12.220 1.00 94.12 96 PRO A N 1
ATOM 795 C CA . PRO A 1 96 ? 8.022 -0.394 -11.109 1.00 94.12 96 PRO A CA 1
ATOM 796 C C . PRO A 1 96 ? 6.498 -0.554 -11.154 1.00 94.12 96 PRO A C 1
ATOM 798 O O . PRO A 1 96 ? 5.779 0.368 -11.537 1.00 94.12 96 PRO A O 1
ATOM 801 N N . SER A 1 97 ? 5.987 -1.691 -10.685 1.00 96.38 97 SER A N 1
ATOM 802 C CA . SER A 1 97 ? 4.564 -1.822 -10.358 1.00 96.38 97 SER A CA 1
ATOM 803 C C . SER A 1 97 ? 4.278 -0.997 -9.106 1.00 96.38 97 SER A C 1
ATOM 805 O O . SER A 1 97 ? 4.918 -1.207 -8.076 1.00 96.38 97 SER A O 1
ATOM 807 N N . GLN A 1 98 ? 3.345 -0.045 -9.168 1.00 97.38 98 GLN A N 1
ATOM 808 C CA . GLN A 1 98 ? 3.129 0.912 -8.075 1.00 97.38 98 GLN A CA 1
ATOM 809 C C . GLN A 1 98 ? 1.690 0.889 -7.557 1.00 97.38 98 GLN A C 1
ATOM 811 O O . GLN A 1 98 ? 0.764 0.652 -8.326 1.00 97.38 98 GLN A O 1
ATOM 816 N N . ILE A 1 99 ? 1.494 1.155 -6.265 1.00 97.44 99 ILE A N 1
ATOM 817 C CA . ILE A 1 99 ? 0.171 1.271 -5.638 1.00 97.44 99 ILE A CA 1
ATOM 818 C C . ILE A 1 99 ? 0.176 2.376 -4.580 1.00 97.44 99 ILE A C 1
ATOM 820 O O . ILE A 1 99 ? 1.181 2.584 -3.898 1.00 97.44 99 ILE A O 1
ATOM 824 N N . VAL A 1 100 ? -0.957 3.067 -4.429 1.00 96.44 100 VAL A N 1
ATOM 825 C CA . VAL A 1 100 ? -1.169 4.033 -3.341 1.00 96.44 100 VAL A CA 1
ATOM 826 C C . VAL A 1 100 ? -2.136 3.465 -2.309 1.00 96.44 100 VAL A C 1
ATOM 828 O O . VAL A 1 100 ? -3.270 3.120 -2.640 1.00 96.44 100 VAL A O 1
ATOM 831 N N . ILE A 1 101 ? -1.722 3.416 -1.047 1.00 95.06 101 ILE A N 1
ATOM 832 C CA . ILE A 1 101 ? -2.550 3.015 0.089 1.00 95.06 101 ILE A CA 1
ATOM 833 C C . ILE A 1 101 ? -3.083 4.268 0.782 1.00 95.06 101 ILE A C 1
ATOM 835 O O . ILE A 1 101 ? -2.349 4.998 1.443 1.00 95.06 101 ILE A O 1
ATOM 839 N N . PHE A 1 102 ? -4.386 4.503 0.682 1.00 93.62 102 PHE A N 1
ATOM 840 C CA . PHE A 1 102 ? -5.055 5.578 1.397 1.00 93.62 102 PHE A CA 1
ATOM 841 C C . PHE A 1 102 ? -5.450 5.129 2.800 1.00 93.62 102 PHE A C 1
ATOM 843 O O . PHE A 1 102 ? -6.196 4.163 2.967 1.00 93.62 102 PHE A O 1
ATOM 850 N N . LEU A 1 103 ? -4.971 5.876 3.795 1.00 91.31 103 LEU A N 1
ATOM 851 C CA . LEU A 1 103 ? -5.160 5.579 5.216 1.00 91.31 103 LEU A CA 1
ATOM 852 C C . LEU A 1 103 ? -6.402 6.237 5.822 1.00 91.31 103 LEU A C 1
ATOM 854 O O . LEU A 1 103 ? -6.911 5.761 6.830 1.00 91.31 103 LEU A O 1
ATOM 858 N N . LYS A 1 104 ? -6.864 7.347 5.236 1.00 87.31 104 LYS A N 1
ATOM 859 C CA . LYS A 1 104 ? -7.998 8.133 5.735 1.00 87.31 104 LYS A CA 1
ATOM 860 C C . LYS A 1 104 ? -9.077 8.288 4.685 1.00 87.31 104 LYS A C 1
ATOM 862 O O . LYS A 1 104 ? -8.788 8.543 3.510 1.00 87.31 104 LYS A O 1
ATOM 867 N N . LYS A 1 105 ? -10.333 8.206 5.125 1.00 83.25 105 LYS A N 1
ATOM 868 C CA . LYS A 1 105 ? -11.483 8.325 4.230 1.00 83.25 105 LYS A CA 1
ATOM 869 C C . LYS A 1 105 ? -11.558 9.737 3.649 1.00 83.25 105 LYS A C 1
ATOM 871 O O . LYS A 1 105 ? -11.822 10.704 4.359 1.00 83.25 105 LYS A O 1
ATOM 876 N N . GLY A 1 106 ? -11.376 9.841 2.336 1.00 75.94 106 GLY A N 1
ATOM 877 C CA . GLY A 1 106 ? -11.468 11.094 1.585 1.00 75.94 106 GLY A CA 1
ATOM 878 C C . GLY A 1 106 ? -12.658 11.144 0.616 1.00 75.94 106 GLY A C 1
ATOM 879 O O . GLY A 1 106 ? -13.267 10.111 0.321 1.00 75.94 106 GLY A O 1
ATOM 880 N N . PRO A 1 107 ? -12.997 12.331 0.077 1.00 69.19 107 PRO A N 1
ATOM 881 C CA . PRO A 1 107 ? -14.046 12.468 -0.933 1.00 69.19 107 PRO A CA 1
ATOM 882 C C . PRO A 1 107 ? -13.700 11.689 -2.211 1.00 69.19 107 PRO A C 1
ATOM 884 O O . PRO A 1 107 ? -12.720 12.012 -2.870 1.00 69.19 107 PRO A O 1
ATOM 887 N N . SER A 1 108 ? -14.507 10.691 -2.583 1.00 81.44 108 SER A N 1
ATOM 888 C CA . SER A 1 108 ? -14.438 9.961 -3.864 1.00 81.44 108 SER A CA 1
ATOM 889 C C . SER A 1 108 ? -13.015 9.616 -4.348 1.00 81.44 108 SER A C 1
ATOM 891 O O . SER A 1 108 ? -12.634 9.968 -5.468 1.00 81.44 108 SER A O 1
ATOM 893 N N . ILE A 1 109 ? -12.223 8.935 -3.512 1.00 87.94 109 ILE A N 1
ATOM 894 C CA . ILE A 1 109 ? -10.926 8.383 -3.931 1.00 87.94 109 ILE A CA 1
ATOM 895 C C . ILE A 1 109 ? -11.185 7.283 -4.979 1.00 87.94 109 ILE A C 1
ATOM 897 O O . ILE A 1 109 ? -11.885 6.311 -4.666 1.00 87.94 109 ILE A O 1
ATOM 901 N N . PRO A 1 110 ? -10.681 7.431 -6.220 1.00 91.81 110 PRO A N 1
ATOM 902 C CA . PRO A 1 110 ? -10.914 6.458 -7.282 1.00 91.81 110 PRO A CA 1
ATOM 903 C C . PRO A 1 110 ? -10.125 5.173 -7.017 1.00 91.81 110 PRO A C 1
ATOM 905 O O . PRO A 1 110 ? -9.101 5.210 -6.343 1.00 91.81 110 PRO A O 1
ATOM 908 N N . ASN A 1 111 ? -10.560 4.050 -7.596 1.00 93.50 111 ASN A N 1
ATOM 909 C CA . ASN A 1 111 ? -9.814 2.780 -7.536 1.00 93.50 111 ASN A CA 1
ATOM 910 C C . ASN A 1 111 ? -8.477 2.844 -8.297 1.00 93.50 111 ASN A C 1
ATOM 912 O O . ASN A 1 111 ? -7.593 2.027 -8.071 1.00 93.50 111 ASN A O 1
ATOM 916 N N . GLU A 1 112 ? -8.334 3.817 -9.198 1.00 95.00 112 GLU A N 1
ATOM 917 C CA . GLU A 1 112 ? -7.117 4.071 -9.961 1.00 95.00 112 GLU A CA 1
ATOM 918 C C . GLU A 1 112 ? -6.903 5.577 -10.108 1.00 95.00 112 GLU A C 1
ATOM 920 O O . GLU A 1 112 ? -7.814 6.324 -10.483 1.00 95.00 112 GLU A O 1
ATOM 925 N N . LEU A 1 113 ? -5.677 6.021 -9.865 1.00 94.31 113 LEU A N 1
ATOM 926 C CA . LEU A 1 113 ? -5.204 7.350 -10.222 1.00 94.31 113 LEU A CA 1
ATOM 927 C C . LEU A 1 113 ? -4.755 7.334 -11.681 1.00 94.31 113 LEU A C 1
ATOM 929 O O . LEU A 1 113 ? -4.206 6.337 -12.148 1.00 94.31 113 LEU A O 1
ATOM 933 N N . ARG A 1 114 ? -4.983 8.433 -12.405 1.00 94.69 114 ARG A N 1
ATOM 934 C CA . ARG A 1 114 ? -4.687 8.516 -13.840 1.00 94.69 114 ARG A CA 1
ATOM 935 C C . ARG A 1 114 ? -3.924 9.785 -14.173 1.00 94.69 114 ARG A C 1
ATOM 937 O O . ARG A 1 114 ? -4.338 10.876 -13.784 1.00 94.69 114 ARG A O 1
ATOM 944 N N . LEU A 1 115 ? -2.862 9.632 -14.953 1.00 94.31 115 LEU A N 1
ATOM 945 C CA . LEU A 1 115 ? -2.106 10.714 -15.569 1.00 94.31 115 LEU A CA 1
ATOM 946 C C . LEU A 1 115 ? -1.994 10.430 -17.066 1.00 94.31 115 LEU A C 1
ATOM 948 O O . LEU A 1 115 ? -1.673 9.322 -17.477 1.00 94.31 115 LEU A O 1
ATOM 952 N N . ASN A 1 116 ? -2.272 11.436 -17.889 1.00 94.75 116 ASN A N 1
ATOM 953 C CA . ASN A 1 116 ? -2.162 11.321 -19.337 1.00 94.75 116 ASN A CA 1
ATOM 954 C C . ASN A 1 116 ? -0.973 12.144 -19.818 1.00 94.75 116 ASN A C 1
ATOM 956 O O . ASN A 1 116 ? -0.984 13.366 -19.667 1.00 94.75 116 ASN A O 1
ATOM 960 N N . ILE A 1 117 ? 0.004 11.485 -20.431 1.00 94.19 117 ILE A N 1
ATOM 961 C CA . ILE A 1 117 ? 1.210 12.118 -20.967 1.00 94.19 117 ILE A CA 1
ATOM 962 C C . ILE A 1 117 ? 1.073 12.157 -22.484 1.00 94.19 117 ILE A C 1
ATOM 964 O O . ILE A 1 117 ? 0.811 11.134 -23.112 1.00 94.19 117 ILE A O 1
ATOM 968 N N . LYS A 1 118 ? 1.197 13.346 -23.073 1.00 94.94 118 LYS A N 1
ATOM 969 C CA . LYS A 1 118 ? 1.156 13.529 -24.526 1.00 94.94 118 LYS A CA 1
ATOM 970 C C . LYS A 1 118 ? 2.578 13.669 -25.043 1.00 94.94 118 LYS A C 1
ATOM 972 O O . LYS A 1 118 ? 3.265 14.616 -24.667 1.00 94.94 118 LYS A O 1
ATOM 977 N N . MET A 1 119 ? 2.986 12.751 -25.906 1.00 94.75 119 MET A N 1
ATOM 978 C CA . MET A 1 119 ? 4.310 12.748 -26.511 1.00 94.75 119 MET A CA 1
ATOM 979 C C . MET A 1 119 ? 4.279 13.650 -27.754 1.00 94.75 119 MET A C 1
ATOM 981 O O . MET A 1 119 ? 3.568 13.341 -28.710 1.00 94.75 119 MET A O 1
ATOM 985 N N . PRO A 1 120 ? 4.989 14.793 -27.764 1.00 92.88 120 PRO A N 1
ATOM 986 C CA . PRO A 1 120 ? 4.788 15.834 -28.776 1.00 92.88 120 PRO A CA 1
ATOM 987 C C . PRO A 1 120 ? 5.231 15.423 -30.184 1.00 92.88 120 PRO A C 1
ATOM 989 O O . PRO A 1 120 ? 4.678 15.921 -31.159 1.00 92.88 120 PRO A O 1
ATOM 992 N N . TYR A 1 121 ? 6.207 14.519 -30.294 1.00 93.19 121 TYR A N 1
ATOM 993 C CA . TYR A 1 121 ? 6.782 14.117 -31.580 1.00 93.19 121 TYR A CA 1
ATOM 994 C C . TYR A 1 121 ? 6.121 12.875 -32.182 1.00 93.19 121 TYR A C 1
ATOM 996 O O . TYR A 1 121 ? 6.020 12.782 -33.400 1.00 93.19 121 TYR A O 1
ATOM 1004 N N . THR A 1 122 ? 5.635 11.944 -31.355 1.00 92.31 122 THR A N 1
ATOM 1005 C CA . THR A 1 122 ? 4.896 10.761 -31.833 1.00 92.31 122 THR A CA 1
ATOM 1006 C C . THR A 1 122 ? 3.386 11.004 -31.889 1.00 92.31 122 THR A C 1
ATOM 1008 O O . THR A 1 122 ? 2.667 10.278 -32.567 1.00 92.31 122 THR A O 1
ATOM 1011 N N . GLY A 1 123 ? 2.882 12.023 -31.181 1.00 89.88 123 GLY A N 1
ATOM 1012 C CA . GLY A 1 123 ? 1.448 12.270 -31.011 1.00 89.88 123 GLY A CA 1
ATOM 1013 C C . GLY A 1 123 ? 0.761 11.264 -30.082 1.00 89.88 123 GLY A C 1
ATOM 1014 O O . GLY A 1 123 ? -0.447 11.359 -29.856 1.00 89.88 123 GLY A O 1
ATOM 1015 N N . GLU A 1 124 ? 1.514 10.313 -29.525 1.00 91.88 124 GLU A N 1
ATOM 1016 C CA . GLU A 1 124 ? 0.984 9.270 -28.661 1.00 91.88 124 GLU A CA 1
ATOM 1017 C C . GLU A 1 124 ? 0.538 9.828 -27.314 1.00 91.88 124 GLU A C 1
ATOM 1019 O O . GLU A 1 124 ? 1.077 10.801 -26.773 1.00 91.88 124 GLU A O 1
ATOM 1024 N N . LYS A 1 125 ? -0.466 9.162 -26.751 1.00 93.81 125 LYS A N 1
ATOM 1025 C CA . LYS A 1 125 ? -0.978 9.444 -25.421 1.00 93.81 125 LYS A CA 1
ATOM 1026 C C . LYS A 1 125 ? -0.717 8.234 -24.537 1.00 93.81 125 LYS A C 1
ATOM 1028 O O . LYS A 1 125 ? -1.387 7.215 -24.676 1.00 93.81 125 LYS A O 1
ATOM 1033 N N . ILE A 1 126 ? 0.214 8.380 -23.604 1.00 93.12 126 ILE A N 1
ATOM 1034 C CA . ILE A 1 126 ? 0.513 7.357 -22.607 1.00 93.12 126 ILE A CA 1
ATOM 1035 C C . ILE A 1 126 ? -0.432 7.574 -21.425 1.00 93.12 126 ILE A C 1
ATOM 1037 O O . ILE A 1 126 ? -0.420 8.632 -20.787 1.00 93.12 126 ILE A O 1
ATOM 1041 N N . GLU A 1 127 ? -1.287 6.587 -21.160 1.00 94.94 127 GLU A N 1
ATOM 1042 C CA . GLU A 1 127 ? -2.132 6.561 -19.967 1.00 94.94 127 GLU A CA 1
ATOM 1043 C C . GLU A 1 127 ? -1.375 5.855 -18.839 1.00 94.94 127 GLU A C 1
ATOM 1045 O O . GLU A 1 127 ? -1.270 4.631 -18.811 1.00 94.94 127 GLU A O 1
ATOM 1050 N N . TYR A 1 128 ? -0.857 6.636 -17.896 1.00 95.38 128 TYR A N 1
ATOM 1051 C CA . TYR A 1 128 ? -0.230 6.127 -16.685 1.00 95.38 128 TYR A CA 1
ATOM 1052 C C . TYR A 1 128 ? -1.290 5.944 -15.594 1.00 95.38 128 TYR A C 1
ATOM 1054 O O . TYR A 1 128 ? -2.018 6.886 -15.251 1.00 95.38 128 TYR A O 1
ATOM 1062 N N . LYS A 1 129 ? -1.389 4.721 -15.065 1.00 95.75 129 LYS A N 1
ATOM 1063 C CA . LYS A 1 129 ? -2.362 4.326 -14.041 1.00 95.75 129 LYS A CA 1
ATOM 1064 C C . LYS A 1 129 ? -1.660 3.833 -12.796 1.00 95.75 129 LYS A C 1
ATOM 1066 O O . LYS A 1 129 ? -0.692 3.087 -12.888 1.00 95.75 129 LYS A O 1
ATOM 1071 N N . VAL A 1 130 ? -2.219 4.187 -11.647 1.00 96.62 130 VAL A N 1
ATOM 1072 C CA . VAL A 1 130 ? -1.762 3.675 -10.356 1.00 96.62 130 VAL A CA 1
ATOM 1073 C C . VAL A 1 130 ? -2.971 3.165 -9.579 1.00 96.62 130 VAL A C 1
ATOM 1075 O O . VAL A 1 130 ? -3.847 3.978 -9.266 1.00 96.62 130 VAL A O 1
ATOM 1078 N N . PRO A 1 131 ? -3.068 1.857 -9.279 1.00 97.12 131 PRO A N 1
ATOM 1079 C CA . PRO A 1 131 ? -4.129 1.332 -8.431 1.00 97.12 131 PRO A CA 1
ATOM 1080 C C . PRO A 1 131 ? -4.099 1.977 -7.044 1.00 97.12 131 PRO A C 1
ATOM 1082 O O . PRO A 1 131 ? -3.058 2.428 -6.553 1.00 97.12 131 PRO A O 1
ATOM 1085 N N . THR A 1 132 ? -5.260 2.005 -6.401 1.00 95.56 132 THR A N 1
ATOM 1086 C CA . THR A 1 132 ? -5.401 2.476 -5.026 1.00 95.56 132 THR A CA 1
ATOM 1087 C C . THR A 1 132 ? -5.931 1.371 -4.127 1.00 95.56 132 THR A C 1
ATOM 1089 O O . THR A 1 132 ? -6.743 0.538 -4.530 1.00 95.56 132 THR A O 1
ATOM 1092 N N . PHE A 1 133 ? -5.478 1.381 -2.881 1.00 94.81 133 PHE A N 1
ATOM 1093 C CA . PHE A 1 133 ? -5.988 0.544 -1.808 1.00 94.81 133 PHE A CA 1
ATOM 1094 C C . PHE A 1 133 ? -6.546 1.449 -0.714 1.00 94.81 133 PHE A C 1
ATOM 1096 O O . PHE A 1 133 ? -5.888 2.407 -0.315 1.00 94.81 133 PHE A O 1
ATOM 1103 N N . LYS A 1 134 ? -7.754 1.176 -0.224 1.00 93.06 134 LYS A N 1
ATOM 1104 C CA . LYS A 1 134 ? -8.444 2.023 0.757 1.00 93.06 134 LYS A CA 1
ATOM 1105 C C . LYS A 1 134 ? -8.668 1.225 2.033 1.00 93.06 134 LYS A C 1
ATOM 1107 O O . LYS A 1 134 ? -9.477 0.301 2.052 1.00 93.06 134 LYS A O 1
ATOM 1112 N N . THR A 1 135 ? -7.963 1.570 3.106 1.00 92.06 135 THR A N 1
ATOM 1113 C CA . THR A 1 135 ? -7.959 0.766 4.344 1.00 92.06 135 THR A CA 1
ATOM 1114 C C . THR A 1 135 ? -9.345 0.623 4.981 1.00 92.06 135 THR A C 1
ATOM 1116 O O . THR A 1 135 ? -9.656 -0.422 5.551 1.00 92.06 135 THR A O 1
ATOM 1119 N N . TRP A 1 136 ? -10.209 1.633 4.850 1.00 88.62 136 TRP A N 1
ATOM 1120 C CA . TRP A 1 136 ? -11.569 1.613 5.403 1.00 88.62 136 TRP A CA 1
ATOM 1121 C C . TRP A 1 136 ? -12.558 0.749 4.603 1.00 88.62 136 TRP A C 1
ATOM 1123 O O . TRP A 1 136 ? -13.676 0.532 5.067 1.00 88.62 136 TRP A O 1
ATOM 1133 N N . GLU A 1 137 ? -12.197 0.273 3.407 1.00 91.06 137 GLU A N 1
ATOM 1134 C CA . GLU A 1 137 ? -13.044 -0.633 2.609 1.00 91.06 137 GLU A CA 1
ATOM 1135 C C . GLU A 1 137 ? -12.873 -2.104 3.024 1.00 91.06 137 GLU A C 1
ATOM 1137 O O . GLU A 1 137 ? -13.613 -2.972 2.560 1.00 91.06 137 GLU A O 1
ATOM 1142 N N . HIS A 1 138 ? -11.938 -2.385 3.938 1.00 91.44 138 HIS A N 1
ATOM 1143 C CA . HIS A 1 138 ? -11.581 -3.733 4.361 1.00 91.44 138 HIS A CA 1
ATOM 1144 C C . HIS A 1 138 ? -11.568 -3.875 5.895 1.00 91.44 138 HIS A C 1
ATOM 1146 O O . HIS A 1 138 ? -11.152 -2.986 6.646 1.00 91.44 138 HIS A O 1
ATOM 1152 N N . GLY A 1 139 ? -12.051 -5.026 6.369 1.00 90.25 139 GLY A N 1
ATOM 1153 C CA . GLY A 1 139 ? -12.015 -5.428 7.778 1.00 90.25 139 GLY A CA 1
ATOM 1154 C C . GLY A 1 139 ? -10.890 -6.421 8.075 1.00 90.25 139 GLY A C 1
ATOM 1155 O O . GLY A 1 139 ? -10.226 -6.910 7.161 1.00 90.25 139 GLY A O 1
ATOM 1156 N N . LEU A 1 140 ? -10.717 -6.771 9.353 1.00 90.38 140 LEU A N 1
ATOM 1157 C CA . LEU A 1 140 ? -9.685 -7.721 9.792 1.00 90.38 140 LEU A CA 1
ATOM 1158 C C . LEU A 1 140 ? -9.799 -9.083 9.095 1.00 90.38 140 LEU A C 1
ATOM 1160 O O . LEU A 1 140 ? -8.793 -9.624 8.655 1.00 90.38 140 LEU A O 1
ATOM 1164 N N . GLU A 1 141 ? -11.016 -9.588 8.890 1.00 91.44 141 GLU A N 1
ATOM 1165 C CA . GLU A 1 141 ? -11.244 -10.864 8.194 1.00 91.44 141 GLU A CA 1
ATOM 1166 C C . GLU A 1 141 ? -10.770 -10.852 6.735 1.00 91.44 141 GLU A C 1
ATOM 1168 O O . GLU A 1 141 ? -10.250 -11.850 6.236 1.00 91.44 141 GLU A O 1
ATOM 1173 N N . TYR A 1 142 ? -10.889 -9.710 6.046 1.00 92.81 142 TYR A N 1
ATOM 1174 C CA . TYR A 1 142 ? -10.295 -9.550 4.719 1.00 92.81 142 TYR A CA 1
ATOM 1175 C C . TYR A 1 142 ? -8.767 -9.634 4.820 1.00 92.81 142 TYR A C 1
ATOM 1177 O O . TYR A 1 142 ? -8.150 -10.394 4.084 1.00 92.81 142 TYR A O 1
ATOM 1185 N N . TYR A 1 143 ? -8.153 -8.917 5.763 1.00 92.50 143 TYR A N 1
ATOM 1186 C CA . TYR A 1 143 ? -6.697 -8.928 5.913 1.00 92.50 143 TYR A CA 1
ATOM 1187 C C . TYR A 1 143 ? -6.134 -10.295 6.309 1.00 92.50 143 TYR A C 1
ATOM 1189 O O . TYR A 1 143 ? -5.058 -10.645 5.835 1.00 92.50 143 TYR A O 1
ATOM 1197 N N . LYS A 1 144 ? -6.849 -11.078 7.125 1.00 90.75 144 LYS A N 1
ATOM 1198 C CA . LYS A 1 144 ? -6.471 -12.464 7.448 1.00 90.75 144 LYS A CA 1
ATOM 1199 C C . LYS A 1 144 ? -6.482 -13.339 6.202 1.00 90.75 144 LYS A C 1
ATOM 1201 O O . LYS A 1 144 ? -5.478 -13.973 5.896 1.00 90.75 144 LYS A O 1
ATOM 1206 N N . ARG A 1 145 ? -7.602 -13.344 5.468 1.00 91.25 145 ARG A N 1
ATOM 1207 C CA . ARG A 1 145 ? -7.773 -14.186 4.275 1.00 91.25 145 ARG A CA 1
ATOM 1208 C C . ARG A 1 145 ? -6.742 -13.872 3.195 1.00 91.25 145 ARG A C 1
ATOM 1210 O O . ARG A 1 145 ? -6.223 -14.782 2.568 1.00 91.25 145 ARG A O 1
ATOM 1217 N N . GLU A 1 146 ? -6.455 -12.593 2.995 1.00 90.62 146 GLU A N 1
ATOM 1218 C CA . GLU A 1 146 ? -5.502 -12.125 1.987 1.00 90.62 146 GLU A CA 1
ATOM 1219 C C . GLU A 1 146 ? -4.046 -12.104 2.487 1.00 90.62 146 GLU A C 1
ATOM 1221 O O . GLU A 1 146 ? -3.162 -11.586 1.807 1.00 90.62 146 GLU A O 1
ATOM 1226 N N . GLU A 1 147 ? -3.795 -12.587 3.710 1.00 88.75 147 GLU A N 1
ATOM 1227 C CA . GLU A 1 147 ? -2.491 -12.549 4.382 1.00 88.75 147 GLU A CA 1
ATOM 1228 C C . GLU A 1 147 ? -1.856 -11.128 4.433 1.00 88.75 147 GLU A C 1
ATOM 1230 O O . GLU A 1 147 ? -0.636 -10.951 4.545 1.00 88.75 147 GLU A O 1
ATOM 1235 N N . LEU A 1 148 ? -2.700 -10.086 4.429 1.00 90.56 148 LEU A N 1
ATOM 1236 C CA . LEU A 1 148 ? -2.370 -8.654 4.473 1.00 90.56 148 LEU A CA 1
ATOM 1237 C C . LEU A 1 148 ? -2.197 -8.122 5.902 1.00 90.56 148 LEU A C 1
ATOM 1239 O O . LEU A 1 148 ? -2.665 -7.043 6.265 1.00 90.56 148 LEU A O 1
ATOM 1243 N N . TYR A 1 149 ? -1.465 -8.857 6.731 1.00 86.69 149 TYR A N 1
ATOM 1244 C CA . TYR A 1 149 ? -1.275 -8.530 8.150 1.00 86.69 149 TYR A CA 1
ATOM 1245 C C . TYR A 1 149 ? -0.623 -7.165 8.404 1.00 86.69 149 TYR A C 1
ATOM 1247 O O . TYR A 1 149 ? -0.850 -6.559 9.448 1.00 86.69 149 TYR A O 1
ATOM 1255 N N . ILE A 1 150 ? 0.132 -6.638 7.432 1.00 85.69 150 ILE A N 1
ATOM 1256 C CA . ILE A 1 150 ? 0.691 -5.277 7.492 1.00 85.69 150 ILE A CA 1
ATOM 1257 C C . ILE A 1 150 ? -0.396 -4.198 7.649 1.00 85.69 150 ILE A C 1
ATOM 1259 O O . ILE A 1 150 ? -0.110 -3.110 8.139 1.00 85.69 150 ILE A O 1
ATOM 1263 N N . MET A 1 151 ? -1.647 -4.503 7.289 1.00 90.44 151 MET A N 1
ATOM 1264 C CA . MET A 1 151 ? -2.775 -3.580 7.402 1.00 90.44 151 MET A CA 1
ATOM 1265 C C . MET A 1 151 ? -3.417 -3.557 8.793 1.00 90.44 151 MET A C 1
ATOM 1267 O O . MET A 1 151 ? -4.159 -2.622 9.089 1.00 90.44 151 MET A O 1
ATOM 1271 N N . PHE A 1 152 ? -3.138 -4.534 9.666 1.00 90.50 152 PHE A N 1
ATOM 1272 C CA . PHE A 1 152 ? -3.758 -4.585 10.995 1.00 90.50 152 PHE A CA 1
ATOM 1273 C C . PHE A 1 152 ? -3.419 -3.350 11.841 1.00 90.50 152 PHE A C 1
ATOM 1275 O O . PHE A 1 152 ? -4.354 -2.690 12.297 1.00 90.50 152 PHE A O 1
ATOM 1282 N N . PRO A 1 153 ? -2.136 -2.959 12.015 1.00 88.19 153 PRO A N 1
ATOM 1283 C CA . PRO A 1 153 ? -1.809 -1.781 12.815 1.00 88.19 153 PRO A CA 1
ATOM 1284 C C . PRO A 1 153 ? -2.437 -0.499 12.261 1.00 88.19 153 PRO A C 1
ATOM 1286 O O . PRO A 1 153 ? -2.741 0.413 13.021 1.00 88.19 153 PRO A O 1
ATOM 1289 N N . LEU A 1 154 ? -2.692 -0.435 10.950 1.00 90.56 154 LEU A N 1
ATOM 1290 C CA . LEU A 1 154 ? -3.263 0.742 10.293 1.00 90.56 154 LEU A CA 1
ATOM 1291 C C . LEU A 1 154 ? -4.744 0.960 10.637 1.00 90.56 154 LEU A C 1
ATOM 1293 O O . LEU A 1 154 ? -5.223 2.087 10.527 1.00 90.56 154 LEU A O 1
ATOM 1297 N N . LYS A 1 155 ? -5.463 -0.061 11.131 1.00 89.69 155 LYS A N 1
ATOM 1298 C CA . LYS A 1 155 ? -6.852 0.090 11.608 1.00 89.69 155 LYS A CA 1
ATOM 1299 C C . LYS A 1 155 ? -6.977 1.018 12.815 1.00 89.69 155 LYS A C 1
ATOM 1301 O O . LYS A 1 155 ? -8.052 1.569 13.038 1.00 89.69 155 LYS A O 1
ATOM 1306 N N . VAL A 1 156 ? -5.882 1.279 13.537 1.00 91.06 156 VAL A N 1
ATOM 1307 C CA . VAL A 1 156 ? -5.856 2.290 14.606 1.00 91.06 156 VAL A CA 1
ATOM 1308 C C . VAL A 1 156 ? -6.237 3.686 14.096 1.00 91.06 156 VAL A C 1
ATOM 1310 O O . VAL A 1 156 ? -6.757 4.504 14.855 1.00 91.06 156 VAL A O 1
ATOM 1313 N N . ILE A 1 157 ? -6.008 3.963 12.807 1.00 89.50 157 ILE A N 1
ATOM 1314 C CA . ILE A 1 157 ? -6.317 5.251 12.181 1.00 89.50 157 ILE A CA 1
ATOM 1315 C C . ILE A 1 157 ? -7.832 5.461 12.123 1.00 89.50 157 ILE A C 1
ATOM 1317 O O . ILE A 1 157 ? -8.298 6.529 12.513 1.00 89.50 157 ILE A O 1
ATOM 1321 N N . ASP A 1 158 ? -8.602 4.437 11.744 1.00 87.81 158 ASP A N 1
ATOM 1322 C CA . ASP A 1 158 ? -10.070 4.505 11.704 1.00 87.81 158 ASP A CA 1
ATOM 1323 C C . ASP A 1 158 ? -10.651 4.795 13.099 1.00 87.81 158 ASP A C 1
ATOM 1325 O O . ASP A 1 158 ? -11.517 5.662 13.259 1.00 87.81 158 ASP A O 1
ATOM 1329 N N . ILE A 1 159 ? -10.121 4.119 14.127 1.00 90.88 159 ILE A N 1
ATOM 1330 C CA . ILE A 1 159 ? -10.513 4.324 15.531 1.00 90.88 159 ILE A CA 1
ATOM 1331 C C . ILE A 1 159 ? -10.164 5.751 15.976 1.00 90.88 159 ILE A C 1
ATOM 1333 O O . ILE A 1 159 ? -10.972 6.428 16.615 1.00 90.88 159 ILE A O 1
ATOM 1337 N N . SER A 1 160 ? -8.979 6.240 15.603 1.00 89.75 160 SER A N 1
ATOM 1338 C CA . SER A 1 160 ? -8.533 7.600 15.925 1.00 89.75 160 SER A CA 1
ATOM 1339 C C . SER A 1 160 ? -9.460 8.654 15.311 1.00 89.75 160 SER A C 1
ATOM 1341 O O . SER A 1 160 ? -9.900 9.567 16.012 1.00 89.75 160 SER A O 1
ATOM 1343 N N . GLU A 1 161 ? -9.844 8.494 14.041 1.00 88.75 161 GLU A N 1
ATOM 1344 C CA . GLU A 1 161 ? -10.811 9.381 13.383 1.00 88.75 161 GLU A CA 1
ATOM 1345 C C . GLU A 1 161 ? -12.199 9.326 14.032 1.00 88.75 161 GLU A C 1
ATOM 1347 O O . GLU A 1 161 ? -12.892 10.344 14.132 1.00 88.75 161 GLU A O 1
ATOM 1352 N N . TYR A 1 162 ? -12.636 8.141 14.462 1.00 91.25 162 TYR A N 1
ATOM 1353 C CA . TYR A 1 162 ? -13.901 7.983 15.172 1.00 91.25 162 TYR A CA 1
ATOM 1354 C C . TYR A 1 162 ? -13.887 8.738 16.511 1.00 91.25 162 TYR A C 1
ATOM 1356 O O . TYR A 1 162 ? -14.813 9.502 16.797 1.00 91.25 162 TYR A O 1
ATOM 1364 N N . ILE A 1 163 ? -12.798 8.628 17.279 1.00 93.50 163 ILE A N 1
ATOM 1365 C CA . ILE A 1 163 ? -12.593 9.374 18.531 1.00 93.50 163 ILE A CA 1
ATOM 1366 C C . ILE A 1 163 ? -12.595 10.890 18.289 1.00 93.50 163 ILE A C 1
ATOM 1368 O O . ILE A 1 163 ? -13.231 11.634 19.042 1.00 93.50 163 ILE A O 1
ATOM 1372 N N . GLU A 1 164 ? -11.927 11.372 17.240 1.00 91.44 164 GLU A N 1
ATOM 1373 C CA . GLU A 1 164 ? -11.928 12.795 16.869 1.00 91.44 164 GLU A CA 1
ATOM 1374 C C . GLU A 1 164 ? -13.341 13.308 16.546 1.00 91.44 164 GLU A C 1
ATOM 1376 O O . GLU A 1 164 ? -13.732 14.393 16.994 1.00 91.44 164 GLU A O 1
ATOM 1381 N N . LYS A 1 165 ? -14.149 12.513 15.833 1.00 91.62 165 LYS A N 1
ATOM 1382 C CA . LYS A 1 165 ? -15.553 12.840 15.522 1.00 91.62 165 LYS A CA 1
ATOM 1383 C C . LYS A 1 165 ? -16.427 12.895 16.775 1.00 91.62 165 LYS A C 1
ATOM 1385 O O . LYS A 1 165 ? -17.277 13.776 16.876 1.00 91.62 165 LYS A O 1
ATOM 1390 N N . ILE A 1 166 ? -16.211 12.003 17.745 1.00 93.19 166 ILE A N 1
ATOM 1391 C CA . ILE A 1 166 ? -16.915 12.042 19.041 1.00 93.19 166 ILE A CA 1
ATOM 1392 C C . ILE A 1 166 ? -16.576 13.334 19.790 1.00 93.19 166 ILE A C 1
ATOM 1394 O O . ILE A 1 166 ? -17.475 14.018 20.280 1.00 93.19 166 ILE A O 1
ATOM 1398 N N . LYS A 1 167 ? -15.284 13.683 19.863 1.00 90.31 167 LYS A N 1
ATOM 1399 C CA . LYS A 1 167 ? -14.801 14.863 20.600 1.00 90.31 167 LYS A CA 1
ATOM 1400 C C . LYS A 1 167 ? -15.286 16.181 19.991 1.00 90.31 167 LYS A C 1
ATOM 1402 O O . LYS A 1 167 ? -15.640 17.094 20.730 1.00 90.31 167 LYS A O 1
ATOM 1407 N N . SER A 1 168 ? -15.301 16.275 18.662 1.00 91.50 168 SER A N 1
ATOM 1408 C CA . SER A 1 168 ? -15.732 17.476 17.925 1.00 91.50 168 SER A CA 1
ATOM 1409 C C . SER A 1 168 ? -17.250 17.568 17.714 1.00 91.50 168 SER A C 1
ATOM 1411 O O . SER A 1 168 ? -17.769 18.638 17.391 1.00 91.50 168 SER A O 1
ATOM 1413 N N . GLY A 1 169 ? -17.981 16.466 17.900 1.00 89.75 169 GLY A N 1
ATOM 1414 C CA . GLY A 1 169 ? -19.422 16.389 17.688 1.00 89.75 169 GLY A CA 1
ATOM 1415 C C . GLY A 1 169 ? -20.257 17.083 18.770 1.00 89.75 169 GLY A C 1
ATOM 1416 O O . GLY A 1 169 ? -19.937 17.064 19.960 1.00 89.75 169 GLY A O 1
ATOM 1417 N N . LYS A 1 170 ? -21.407 17.636 18.363 1.00 89.06 170 LYS A N 1
ATOM 1418 C CA . LYS A 1 170 ? -22.434 18.189 19.267 1.00 89.06 170 LYS A CA 1
ATOM 1419 C C . LYS A 1 170 ? -23.344 17.080 19.816 1.00 89.06 170 LYS A C 1
ATOM 1421 O O . LYS A 1 170 ? -24.535 17.049 19.527 1.00 89.06 170 LYS A O 1
ATOM 1426 N N . ILE A 1 171 ? -22.766 16.147 20.565 1.00 90.94 171 ILE A N 1
ATOM 1427 C CA . ILE A 1 171 ? -23.487 15.078 21.277 1.00 90.94 171 ILE A CA 1
ATOM 1428 C C . ILE A 1 171 ? -23.408 15.302 22.792 1.00 90.94 171 ILE A C 1
ATOM 1430 O O . ILE A 1 171 ? -22.505 15.989 23.268 1.00 90.94 171 ILE A O 1
ATOM 1434 N N . ASN A 1 172 ? -24.376 14.771 23.543 1.00 93.88 172 ASN A N 1
ATOM 1435 C CA . ASN A 1 172 ? -24.400 14.908 25.002 1.00 93.88 172 ASN A CA 1
ATOM 1436 C C . ASN A 1 172 ? -23.273 14.090 25.668 1.00 93.88 172 ASN A C 1
ATOM 1438 O O . ASN A 1 172 ? -22.715 13.174 25.063 1.00 93.88 172 ASN A O 1
ATOM 1442 N N . GLU A 1 173 ? -22.929 14.430 26.911 1.00 92.56 173 GLU A N 1
ATOM 1443 C CA . GLU A 1 173 ? -21.781 13.833 27.611 1.00 92.56 173 GLU A CA 1
ATOM 1444 C C . GLU A 1 173 ? -21.943 12.334 27.904 1.00 92.56 173 GLU A C 1
ATOM 1446 O O . GLU A 1 173 ? -20.962 11.590 27.874 1.00 92.56 173 GLU A O 1
ATOM 1451 N N . GLU A 1 174 ? -23.169 11.861 28.129 1.00 93.88 174 GLU A N 1
ATOM 1452 C CA . GLU A 1 174 ? -23.438 10.441 28.377 1.00 93.88 174 GLU A CA 1
ATOM 1453 C C . GLU A 1 174 ? -23.186 9.593 27.121 1.00 93.88 174 GLU A C 1
ATOM 1455 O O . GLU A 1 174 ? -22.464 8.594 27.167 1.00 93.88 174 GLU A O 1
ATOM 1460 N N . GLU A 1 175 ? -23.680 10.053 25.972 1.00 93.81 175 GLU A N 1
ATOM 1461 C CA . GLU A 1 175 ? -23.449 9.425 24.673 1.00 93.81 175 GLU A CA 1
ATOM 1462 C C . GLU A 1 175 ? -21.973 9.512 24.258 1.00 93.81 175 GLU A C 1
ATOM 1464 O O . GLU A 1 175 ? -21.423 8.539 23.737 1.00 93.81 175 GLU A O 1
ATOM 1469 N N . LYS A 1 176 ? -21.286 10.634 24.533 1.00 94.44 176 LYS A N 1
ATOM 1470 C CA . LYS A 1 176 ? -19.829 10.735 24.318 1.00 94.44 176 LYS A CA 1
ATOM 1471 C C . LYS A 1 176 ? -19.082 9.666 25.099 1.00 94.44 176 LYS A C 1
ATOM 1473 O O . LYS A 1 176 ? -18.249 8.968 24.522 1.00 94.44 176 LYS A O 1
ATOM 1478 N N . LYS A 1 177 ? -19.378 9.529 26.395 1.00 95.00 177 LYS A N 1
ATOM 1479 C CA . LYS A 1 177 ? -18.729 8.543 27.263 1.00 95.00 177 LYS A CA 1
ATOM 1480 C C . LYS A 1 177 ? -18.958 7.125 26.747 1.00 95.00 177 LYS A C 1
ATOM 1482 O O . LYS A 1 177 ? -18.000 6.366 26.636 1.00 95.00 177 LYS A O 1
ATOM 1487 N N . LYS A 1 178 ? -20.196 6.793 26.372 1.00 96.12 178 LYS A N 1
ATOM 1488 C CA . LYS A 1 178 ? -20.537 5.483 25.804 1.00 96.12 178 LYS A CA 1
ATOM 1489 C C . LYS A 1 178 ? -19.717 5.171 24.547 1.00 96.12 178 LYS A C 1
ATOM 1491 O O . LYS A 1 178 ? -19.072 4.128 24.493 1.00 96.12 178 LYS A O 1
ATOM 1496 N N . ARG A 1 179 ? -19.677 6.089 23.576 1.00 96.00 179 ARG A N 1
ATOM 1497 C CA . ARG A 1 179 ? -18.933 5.891 22.319 1.00 96.00 179 ARG A CA 1
ATOM 1498 C C . ARG A 1 179 ? -17.419 5.823 22.514 1.00 96.00 179 ARG A C 1
ATOM 1500 O O . ARG A 1 179 ? -16.742 5.087 21.804 1.00 96.00 179 ARG A O 1
ATOM 1507 N N . LEU A 1 180 ? -16.871 6.569 23.477 1.00 95.38 180 LEU A N 1
ATOM 1508 C CA . LEU A 1 180 ? -15.451 6.467 23.830 1.00 95.38 180 LEU A CA 1
ATOM 1509 C C . LEU A 1 180 ? -15.112 5.100 24.436 1.00 95.38 180 LEU A C 1
ATOM 1511 O O . LEU A 1 180 ? -14.067 4.543 24.111 1.00 95.38 180 LEU A O 1
ATOM 1515 N N . GLU A 1 181 ? -15.988 4.541 25.275 1.00 95.94 181 GLU A N 1
ATOM 1516 C CA . GLU A 1 181 ? -15.810 3.180 25.799 1.00 95.94 181 GLU A CA 1
ATOM 1517 C C . GLU A 1 181 ? -15.924 2.118 24.695 1.00 95.94 181 GLU A C 1
ATOM 1519 O O . GLU A 1 181 ? -15.164 1.152 24.700 1.00 95.94 181 GLU A O 1
ATOM 1524 N N . GLU A 1 182 ? -16.819 2.300 23.720 1.00 95.88 182 GLU A N 1
ATOM 1525 C CA . GLU A 1 182 ? -16.897 1.441 22.528 1.00 95.88 182 GLU A CA 1
ATOM 1526 C C . GLU A 1 182 ? -15.593 1.493 21.715 1.00 95.88 182 GLU A C 1
ATOM 1528 O O . GLU A 1 182 ? -14.995 0.448 21.458 1.00 95.88 182 GLU A O 1
ATOM 1533 N N . ALA A 1 183 ? -15.085 2.693 21.412 1.00 95.06 183 ALA A N 1
ATOM 1534 C CA . ALA A 1 183 ? -13.819 2.874 20.698 1.00 95.06 183 ALA A CA 1
ATOM 1535 C C . ALA A 1 183 ? -12.622 2.267 21.454 1.00 95.06 183 ALA A C 1
ATOM 1537 O O . ALA A 1 183 ? -11.721 1.683 20.853 1.00 95.06 183 ALA A O 1
ATOM 1538 N N . LYS A 1 184 ? -12.612 2.375 22.790 1.00 95.31 184 LYS A N 1
ATOM 1539 C CA . LYS A 1 184 ? -11.581 1.767 23.640 1.00 95.31 184 LYS A CA 1
ATOM 1540 C C . LYS A 1 184 ? -11.620 0.240 23.570 1.00 95.31 184 LYS A C 1
ATOM 1542 O O . LYS A 1 184 ? -10.563 -0.378 23.473 1.00 95.31 184 LYS A O 1
ATOM 1547 N N . LYS A 1 185 ? -12.811 -0.366 23.615 1.00 96.25 185 LYS A N 1
ATOM 1548 C CA . LYS A 1 185 ? -12.976 -1.821 23.460 1.00 96.25 185 LYS A CA 1
ATOM 1549 C C . LYS A 1 185 ? -12.509 -2.290 22.086 1.00 96.25 185 LYS A C 1
ATOM 1551 O O . LYS A 1 185 ? -11.801 -3.285 22.008 1.00 96.25 185 LYS A O 1
ATOM 1556 N N . GLU A 1 186 ? -12.855 -1.554 21.032 1.00 93.94 186 GLU A N 1
ATOM 1557 C CA . GLU A 1 186 ? -12.410 -1.856 19.669 1.00 93.94 186 GLU A CA 1
ATOM 1558 C C . GLU A 1 186 ? -10.881 -1.784 19.536 1.00 93.94 186 GLU A C 1
ATOM 156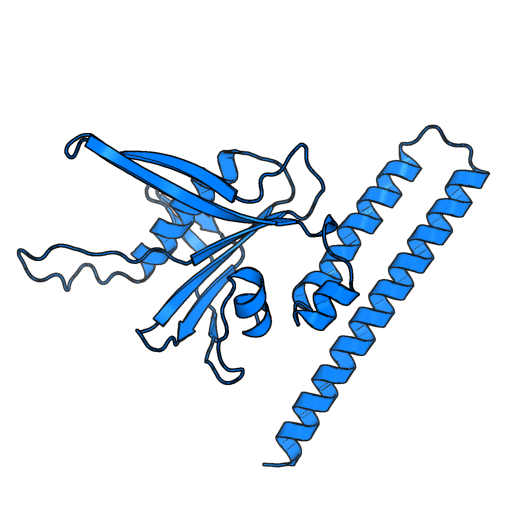0 O O . GLU A 1 186 ? -10.272 -2.662 18.930 1.00 93.94 186 GLU A O 1
ATOM 1565 N N . LEU A 1 187 ? -10.241 -0.789 20.161 1.00 94.12 187 LEU A N 1
ATOM 1566 C CA . LEU A 1 187 ? -8.782 -0.674 20.175 1.00 94.12 187 LEU A CA 1
ATOM 1567 C C . LEU A 1 187 ? -8.108 -1.833 20.916 1.00 94.12 187 LEU A C 1
ATOM 1569 O O . LEU A 1 187 ? -7.106 -2.357 20.435 1.00 94.12 187 LEU A O 1
ATOM 1573 N N . ILE A 1 188 ? -8.645 -2.227 22.076 1.00 95.38 188 ILE A N 1
ATOM 1574 C CA . ILE A 1 188 ? -8.137 -3.377 22.838 1.00 95.38 188 ILE A CA 1
ATOM 1575 C C . ILE A 1 188 ? -8.247 -4.646 21.993 1.00 95.38 188 ILE A C 1
ATOM 1577 O O . ILE A 1 188 ? -7.245 -5.330 21.814 1.00 95.38 188 ILE A O 1
ATOM 1581 N N . PHE A 1 189 ? -9.419 -4.893 21.405 1.00 94.19 189 PHE A N 1
ATOM 1582 C CA . PHE A 1 189 ? -9.644 -6.034 20.522 1.00 94.19 189 PHE A CA 1
ATOM 1583 C C . PHE A 1 189 ? -8.657 -6.052 19.345 1.00 94.19 189 PHE A C 1
ATOM 1585 O O . PHE A 1 189 ? -8.033 -7.071 19.071 1.00 94.19 189 PHE A O 1
ATOM 1592 N N . LEU A 1 190 ? -8.437 -4.910 18.684 1.00 93.38 190 LEU A N 1
ATOM 1593 C CA . LEU A 1 190 ? -7.462 -4.807 17.596 1.00 93.38 190 LEU A CA 1
ATOM 1594 C C . LEU A 1 190 ? -6.037 -5.170 18.049 1.00 93.38 190 LEU A C 1
ATOM 1596 O O . LEU A 1 190 ? -5.311 -5.842 17.318 1.00 93.38 190 LEU A O 1
ATOM 1600 N N . ILE A 1 191 ? -5.620 -4.714 19.233 1.00 93.00 191 ILE A N 1
ATOM 1601 C CA . ILE A 1 191 ? -4.296 -5.026 19.788 1.00 93.00 191 ILE A CA 1
ATOM 1602 C C . ILE A 1 191 ? -4.181 -6.522 20.104 1.00 93.00 191 ILE A C 1
ATOM 1604 O O . ILE A 1 191 ? -3.157 -7.123 19.784 1.00 93.00 191 ILE A O 1
ATOM 1608 N N . GLU A 1 192 ? -5.216 -7.123 20.694 1.00 93.94 192 GLU A N 1
ATOM 1609 C CA . GLU A 1 192 ? -5.269 -8.562 20.980 1.00 93.94 192 GLU A CA 1
ATOM 1610 C C . GLU A 1 192 ? -5.130 -9.387 19.694 1.00 93.94 192 GLU A C 1
ATOM 1612 O O . GLU A 1 192 ? -4.276 -10.271 19.626 1.00 93.94 192 GLU A O 1
ATOM 1617 N N . GLU A 1 193 ? -5.866 -9.022 18.642 1.00 91.62 193 GLU A N 1
ATOM 1618 C CA . GLU A 1 193 ? -5.786 -9.656 17.320 1.00 91.62 193 GLU A CA 1
ATOM 1619 C C . GLU A 1 193 ? -4.386 -9.529 16.693 1.00 91.62 193 GLU A C 1
ATOM 1621 O O . GLU A 1 193 ? -3.856 -10.489 16.133 1.00 91.62 193 GLU A O 1
ATOM 1626 N N . ILE A 1 194 ? -3.745 -8.358 16.808 1.00 89.94 194 ILE A N 1
ATOM 1627 C CA . ILE A 1 194 ? -2.364 -8.158 16.338 1.00 89.94 194 ILE A CA 1
ATOM 1628 C C . ILE A 1 194 ? -1.398 -9.074 17.096 1.00 89.94 194 ILE A C 1
ATOM 1630 O O . ILE A 1 194 ? -0.553 -9.720 16.474 1.00 89.94 194 ILE A O 1
ATOM 1634 N N . ILE A 1 195 ? -1.504 -9.127 18.427 1.00 90.62 195 ILE A N 1
ATOM 1635 C CA . ILE A 1 195 ? -0.638 -9.959 19.273 1.00 90.62 195 ILE A CA 1
ATOM 1636 C C . ILE A 1 195 ? -0.826 -11.439 18.934 1.00 90.62 195 ILE A C 1
ATOM 1638 O O . ILE A 1 195 ? 0.162 -12.163 18.793 1.00 90.62 195 ILE A O 1
ATOM 1642 N N . GLU A 1 196 ? -2.069 -11.891 18.774 1.00 90.50 196 GLU A N 1
ATOM 1643 C CA . GLU A 1 196 ? -2.380 -13.274 18.420 1.00 90.50 196 GLU A CA 1
ATOM 1644 C C . GLU A 1 196 ? -1.740 -13.666 17.081 1.00 90.50 196 GLU A C 1
ATOM 1646 O O . GLU A 1 196 ? -1.045 -14.683 16.998 1.00 90.50 196 GLU A O 1
ATOM 1651 N N . GLU A 1 197 ? -1.904 -12.841 16.046 1.00 85.19 197 GLU A N 1
ATOM 1652 C CA . GLU A 1 197 ? -1.337 -13.120 14.724 1.00 85.19 197 GLU A CA 1
ATOM 1653 C C . GLU A 1 197 ? 0.199 -13.067 14.713 1.00 85.19 197 GLU A C 1
ATOM 1655 O O . GLU A 1 197 ? 0.846 -13.903 14.073 1.00 85.19 197 GLU A O 1
ATOM 1660 N N . LEU A 1 198 ? 0.814 -12.143 15.462 1.00 83.62 198 LEU A N 1
ATOM 1661 C CA . LEU A 1 198 ? 2.271 -12.112 15.631 1.00 83.62 198 LEU A CA 1
ATOM 1662 C C . LEU A 1 198 ? 2.786 -13.375 16.335 1.00 83.62 198 LEU A C 1
ATOM 1664 O O . LEU A 1 198 ? 3.779 -13.957 15.892 1.00 83.62 198 LEU A O 1
ATOM 1668 N N . ASN A 1 199 ? 2.092 -13.837 17.378 1.00 86.56 199 ASN A N 1
ATOM 1669 C CA . ASN A 1 199 ? 2.453 -15.053 18.106 1.00 86.56 199 ASN A CA 1
ATOM 1670 C C . ASN A 1 199 ? 2.329 -16.306 17.232 1.00 86.56 199 ASN A C 1
ATOM 1672 O O . ASN A 1 199 ? 3.259 -17.113 17.199 1.00 86.56 199 ASN A O 1
ATOM 1676 N N . LYS A 1 200 ? 1.235 -16.456 16.470 1.00 85.44 200 LYS A N 1
ATOM 1677 C CA . LYS A 1 200 ? 1.063 -17.572 15.518 1.00 85.44 200 LYS A CA 1
ATOM 1678 C C . LYS A 1 200 ? 2.233 -17.655 14.539 1.00 85.44 200 LYS A C 1
ATOM 1680 O O . LYS A 1 200 ? 2.771 -18.737 14.300 1.00 85.44 200 LYS A O 1
ATOM 1685 N N . LYS A 1 201 ? 2.668 -16.509 14.006 1.00 76.75 201 LYS A N 1
ATOM 1686 C CA . LYS A 1 201 ? 3.793 -16.446 13.062 1.00 76.75 201 LYS A CA 1
ATOM 1687 C C . LYS A 1 201 ? 5.144 -16.705 13.716 1.00 76.75 201 LYS A C 1
ATOM 1689 O O . LYS A 1 201 ? 5.964 -17.399 13.120 1.00 76.75 201 LYS A O 1
ATOM 1694 N N . ALA A 1 202 ? 5.370 -16.192 14.923 1.00 77.31 202 ALA A N 1
ATOM 1695 C CA . ALA A 1 202 ? 6.587 -16.476 15.678 1.00 77.31 202 ALA A CA 1
ATOM 1696 C C . ALA A 1 202 ? 6.722 -17.981 15.966 1.00 77.31 202 ALA A C 1
ATOM 1698 O O . ALA A 1 202 ? 7.780 -18.559 15.726 1.00 77.31 202 ALA A O 1
ATOM 1699 N N . ILE A 1 203 ? 5.633 -18.633 16.390 1.00 77.88 203 ILE A N 1
ATOM 1700 C CA . ILE A 1 203 ? 5.598 -20.083 16.622 1.00 77.88 203 ILE A CA 1
ATOM 1701 C C . ILE A 1 203 ? 5.883 -20.843 15.321 1.00 77.88 203 ILE A C 1
ATOM 1703 O O . ILE A 1 203 ? 6.756 -21.707 15.307 1.00 77.88 203 ILE A O 1
ATOM 1707 N N . ALA A 1 204 ? 5.220 -20.490 14.215 1.00 74.56 204 ALA A N 1
ATOM 1708 C CA . ALA A 1 204 ? 5.453 -21.130 12.919 1.00 74.56 204 ALA A CA 1
ATOM 1709 C C . ALA A 1 204 ? 6.917 -21.009 12.452 1.00 74.56 204 ALA A C 1
ATOM 1711 O O . ALA A 1 204 ? 7.493 -21.982 11.960 1.00 74.56 204 ALA A O 1
ATOM 1712 N N . ALA A 1 205 ? 7.547 -19.847 12.652 1.00 70.50 205 ALA A N 1
ATOM 1713 C CA . ALA A 1 205 ? 8.954 -19.635 12.315 1.00 70.50 205 ALA A CA 1
ATOM 1714 C C . ALA A 1 205 ? 9.891 -20.530 13.150 1.00 70.50 205 ALA A C 1
ATOM 1716 O O . ALA A 1 205 ? 10.795 -21.157 12.599 1.00 70.50 205 ALA A O 1
ATOM 1717 N N . VAL A 1 206 ? 9.640 -20.653 14.459 1.00 69.00 206 VAL A N 1
ATOM 1718 C CA . VAL A 1 206 ? 10.437 -21.503 15.364 1.00 69.00 206 VAL A CA 1
ATOM 1719 C C . VAL A 1 206 ? 10.240 -22.993 15.062 1.00 69.00 206 VAL A C 1
ATOM 1721 O O . VAL A 1 206 ? 11.208 -23.750 15.025 1.00 69.00 206 VAL 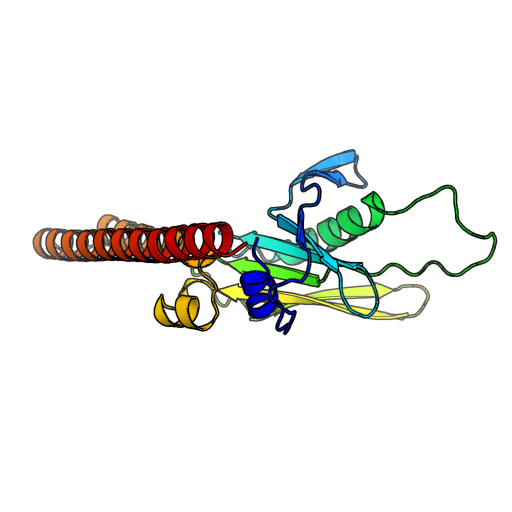A O 1
ATOM 1724 N N . SER A 1 207 ? 9.009 -23.431 14.787 1.00 64.75 207 SER A N 1
ATOM 1725 C CA . SER A 1 207 ? 8.722 -24.823 14.413 1.00 64.75 207 SER A CA 1
ATOM 1726 C C . SER A 1 207 ? 9.337 -25.222 13.070 1.00 64.75 207 SER A C 1
ATOM 1728 O O . SER A 1 207 ? 9.682 -26.385 12.888 1.00 64.75 207 SER A O 1
ATOM 1730 N N . THR A 1 208 ? 9.498 -24.278 12.141 1.00 62.28 208 THR A N 1
ATOM 1731 C CA . THR A 1 208 ? 10.183 -24.533 10.863 1.00 62.28 208 THR A CA 1
ATOM 1732 C C . THR A 1 208 ? 11.694 -24.672 11.068 1.00 62.28 208 THR A C 1
ATOM 1734 O O . THR A 1 208 ? 12.310 -25.527 10.447 1.00 62.28 208 THR A O 1
ATOM 1737 N N . TYR A 1 209 ? 12.285 -23.896 11.985 1.00 56.66 209 TYR A N 1
ATOM 1738 C CA . TYR A 1 209 ? 13.716 -23.971 12.308 1.00 56.66 209 TYR A CA 1
ATOM 1739 C C . TYR A 1 209 ? 14.113 -25.279 13.014 1.00 56.66 209 TYR A C 1
ATOM 1741 O O . TYR A 1 209 ? 15.172 -25.820 12.738 1.00 56.66 209 TYR A O 1
ATOM 1749 N N . ASN A 1 210 ? 13.257 -25.816 13.890 1.00 54.91 210 ASN A N 1
ATOM 1750 C CA . ASN A 1 210 ? 13.551 -27.044 14.647 1.00 54.91 210 ASN A CA 1
ATOM 1751 C C . ASN A 1 210 ? 13.331 -28.354 13.860 1.00 54.91 210 ASN A C 1
ATOM 1753 O O . ASN A 1 210 ? 13.559 -29.429 14.409 1.00 54.91 210 ASN A O 1
ATOM 1757 N N . ASN A 1 211 ? 12.848 -28.276 12.616 1.00 49.75 211 ASN A N 1
ATOM 1758 C CA . ASN A 1 211 ? 12.629 -29.425 11.728 1.00 49.75 211 ASN A CA 1
ATOM 1759 C C . ASN A 1 211 ? 13.631 -29.468 10.551 1.00 49.75 211 ASN A C 1
ATOM 1761 O O . ASN A 1 211 ? 13.390 -30.180 9.574 1.00 49.75 211 ASN A O 1
ATOM 1765 N N . VAL A 1 212 ? 14.731 -28.709 10.642 1.00 45.59 212 VAL A N 1
ATOM 1766 C CA . VAL A 1 212 ? 15.889 -28.712 9.726 1.00 45.59 212 VAL A CA 1
ATOM 1767 C C . VAL A 1 212 ? 17.128 -29.107 10.521 1.00 45.59 212 VAL A C 1
ATOM 1769 O O . VAL A 1 212 ? 17.942 -29.884 9.978 1.00 45.59 212 VAL A O 1
#

Secondary structure (DSSP, 8-state):
--HHHHHHHHT----TT--EEEPP-EEE-TTS-EEE-SEEEEEEETTEEEEEEEEEESS--TTHHHHHHHHHHHHHHTT--TT-PPTT-----PPPEEEEEE-S--TT--SEEEEEEE-TTT--EEEEEEEEEEGGG--HHHHHHTT-GGGTGGGHHHHHHHHHHHHHS---HHHHHHHHHHHHHHHHHHHHHHHHHHHHHHHHHHHHHTT-

Organism: NCBI:txid1121256

Foldseek 3Di:
DAPLQCCLQLVHDDDNPWDKAWDAQWFAFPVRDIDGADGKIWTQDPVGIAIEGEHEDADPDLCVVVVQVRSQVRVQVVPDDPVDDDPPDDDDTDTHQYAYEYLYDDDCDDQKRWDWDQDPPVRDIDIDIHGYHYLVVDDPVRCVVSVVLVSLVSVVSVLVVQLVCLVPDPDDPVVSVVSVVVSVVVVVVSVVVNVVVVVVVVVVVVVVVVVD

Radius of gyration: 21.36 Å; chains: 1; bounding box: 53×48×60 Å

pLDDT: mean 87.54, std 9.45, range [45.59, 97.44]